Protein AF-A0A7S4HVH9-F1 (afdb_monomer_lite)

Organism: NCBI:txid1487602

Structure (mmCIF, N/CA/C/O backbone):
data_AF-A0A7S4HVH9-F1
#
_entry.id   AF-A0A7S4HVH9-F1
#
loop_
_atom_site.group_PDB
_atom_site.id
_atom_site.type_symbol
_atom_site.label_atom_id
_atom_site.label_alt_id
_atom_site.label_comp_id
_atom_site.label_asym_id
_atom_site.label_entity_id
_atom_site.label_seq_id
_atom_site.pdbx_PDB_ins_code
_atom_site.Cartn_x
_atom_site.Cartn_y
_atom_site.Cartn_z
_atom_site.occupancy
_atom_site.B_iso_or_equiv
_atom_site.auth_seq_id
_atom_site.auth_comp_id
_atom_site.auth_asym_id
_atom_site.auth_atom_id
_atom_site.pdbx_PDB_model_num
ATOM 1 N N . ALA A 1 1 ? 34.585 1.715 -23.037 1.00 40.19 1 ALA A N 1
ATOM 2 C CA . ALA A 1 1 ? 34.244 2.887 -23.870 1.00 40.19 1 ALA A CA 1
ATOM 3 C C . ALA A 1 1 ? 33.356 3.880 -23.112 1.00 40.19 1 ALA A C 1
ATOM 5 O O . ALA A 1 1 ? 33.877 4.908 -22.706 1.00 40.19 1 ALA A O 1
ATOM 6 N N . PHE A 1 2 ? 32.090 3.552 -22.811 1.00 42.00 2 PHE A N 1
ATOM 7 C CA . PHE A 1 2 ? 31.148 4.429 -22.084 1.00 42.00 2 PHE A CA 1
ATOM 8 C C . PHE A 1 2 ? 31.709 5.007 -20.768 1.00 42.00 2 PHE A C 1
ATOM 10 O O . PHE A 1 2 ? 31.803 6.219 -20.614 1.00 42.00 2 PHE A O 1
ATOM 17 N N . MET A 1 3 ? 32.201 4.147 -19.866 1.00 42.28 3 MET A N 1
ATOM 18 C CA . MET A 1 3 ? 32.801 4.570 -18.587 1.00 42.28 3 MET A CA 1
ATOM 19 C C . MET A 1 3 ? 34.047 5.457 -18.751 1.00 42.28 3 MET A C 1
ATOM 21 O O . MET A 1 3 ? 34.266 6.358 -17.951 1.00 42.28 3 MET A O 1
ATOM 25 N N . GLN A 1 4 ? 34.863 5.226 -19.784 1.00 45.62 4 GLN A N 1
ATOM 26 C CA . GLN A 1 4 ? 36.079 6.014 -20.030 1.00 45.62 4 GLN A CA 1
ATOM 27 C C . GLN A 1 4 ? 35.756 7.403 -20.596 1.00 45.62 4 GLN A C 1
ATOM 29 O O . GLN A 1 4 ? 36.409 8.373 -20.226 1.00 45.62 4 GLN A O 1
ATOM 34 N N . ASN A 1 5 ? 34.721 7.510 -21.434 1.00 46.34 5 ASN A N 1
ATOM 35 C CA . ASN A 1 5 ? 34.227 8.787 -21.952 1.00 46.34 5 ASN A CA 1
ATOM 36 C C . ASN A 1 5 ? 33.598 9.635 -20.827 1.00 46.34 5 ASN A C 1
ATOM 38 O O . ASN A 1 5 ? 33.915 10.812 -20.669 1.00 46.34 5 ASN A O 1
ATOM 42 N N . LEU A 1 6 ? 32.809 8.990 -19.960 1.00 47.66 6 LEU A N 1
ATOM 43 C CA . LEU A 1 6 ? 32.225 9.596 -18.762 1.00 47.66 6 LEU A CA 1
ATOM 44 C C . LEU A 1 6 ? 33.306 10.167 -17.823 1.00 47.66 6 LEU A C 1
ATOM 46 O O . LEU A 1 6 ? 33.218 11.318 -17.408 1.00 47.66 6 LEU A O 1
ATOM 50 N N . LEU A 1 7 ? 34.357 9.386 -17.537 1.00 47.28 7 LEU A N 1
ATOM 51 C CA . LEU A 1 7 ? 35.473 9.798 -16.675 1.00 47.28 7 LEU A CA 1
ATOM 52 C C . LEU A 1 7 ? 36.281 10.965 -17.261 1.00 47.28 7 LEU A C 1
ATOM 54 O O . LEU A 1 7 ? 36.686 11.853 -16.515 1.00 47.28 7 LEU A O 1
ATOM 58 N N . SER A 1 8 ? 36.481 10.997 -18.582 1.00 51.84 8 SER A N 1
ATOM 59 C CA . SER A 1 8 ? 37.208 12.082 -19.254 1.00 51.84 8 SER A CA 1
ATOM 60 C C . SER A 1 8 ? 36.475 13.424 -19.164 1.00 51.84 8 SER A C 1
ATOM 62 O O . SER A 1 8 ? 37.115 14.457 -19.009 1.00 51.84 8 SER A O 1
ATOM 64 N N . GLN A 1 9 ? 35.141 13.421 -19.235 1.00 46.31 9 GLN A N 1
ATOM 65 C CA . GLN A 1 9 ? 34.322 14.640 -19.157 1.00 46.31 9 GLN A CA 1
ATOM 66 C C . GLN A 1 9 ? 34.103 15.126 -17.712 1.00 46.31 9 GLN A C 1
ATOM 68 O O . GLN A 1 9 ? 33.768 16.287 -17.483 1.00 46.31 9 GLN A O 1
ATOM 73 N N . MET A 1 10 ? 34.317 14.262 -16.714 1.00 44.53 10 MET A N 1
ATOM 74 C CA . MET A 1 10 ? 34.239 14.628 -15.294 1.00 44.53 10 MET A CA 1
ATOM 75 C C . MET A 1 10 ? 35.424 15.469 -14.805 1.00 44.53 10 MET A C 1
ATOM 77 O O . MET A 1 10 ? 35.278 16.182 -13.815 1.00 44.53 10 MET A O 1
ATOM 81 N N . GLN A 1 11 ? 36.570 15.425 -15.491 1.00 48.59 11 GLN A N 1
ATOM 82 C CA . GLN A 1 11 ? 37.756 16.217 -15.140 1.00 48.59 11 GLN A CA 1
ATOM 83 C C . GLN A 1 11 ? 37.601 17.725 -15.429 1.00 48.59 11 GLN A C 1
ATOM 85 O O . GLN A 1 11 ? 38.424 18.514 -14.976 1.00 48.59 11 GLN A O 1
ATOM 90 N N . GLU A 1 12 ? 36.543 18.148 -16.133 1.00 45.03 12 GLU A N 1
ATOM 91 C CA . GLU A 1 12 ? 36.299 19.554 -16.505 1.00 45.03 12 GLU A CA 1
ATOM 92 C C . GLU A 1 12 ? 35.427 20.346 -15.506 1.00 45.03 12 GLU A C 1
ATOM 94 O O . GLU A 1 12 ? 35.122 21.517 -15.738 1.00 45.03 12 GLU A O 1
ATOM 99 N N . VAL A 1 13 ? 34.984 19.742 -14.399 1.00 46.50 13 VAL A N 1
ATOM 100 C CA . VAL A 1 13 ? 34.058 20.373 -13.436 1.00 46.50 13 VAL A CA 1
ATOM 101 C C . VAL A 1 13 ? 34.766 20.621 -12.104 1.00 46.50 13 VAL A C 1
ATOM 103 O O . VAL A 1 13 ? 35.569 19.808 -11.665 1.00 46.50 13 VAL A O 1
ATOM 106 N N . THR A 1 14 ? 34.474 21.747 -11.445 1.00 46.78 14 THR A N 1
ATOM 107 C CA . THR A 1 14 ? 35.285 22.282 -10.333 1.00 46.78 14 THR A CA 1
ATOM 108 C C . THR A 1 14 ? 34.986 21.724 -8.932 1.00 46.78 14 THR A C 1
ATOM 110 O O . THR A 1 14 ? 35.811 21.915 -8.052 1.00 46.78 14 THR A O 1
ATOM 113 N N . GLU A 1 15 ? 33.881 21.001 -8.697 1.00 55.91 15 GLU A N 1
ATOM 114 C CA . GLU A 1 15 ? 33.677 20.185 -7.468 1.00 55.91 15 GLU A CA 1
ATOM 115 C C . GLU A 1 15 ? 32.808 18.903 -7.680 1.00 55.91 15 GLU A C 1
ATOM 117 O O . GLU A 1 15 ? 31.893 18.613 -6.900 1.00 55.91 15 GLU A O 1
ATOM 122 N N . PRO A 1 16 ? 33.045 18.084 -8.721 1.00 51.06 16 PRO A N 1
ATOM 123 C CA . PRO A 1 16 ? 32.269 16.871 -8.988 1.00 51.06 16 PRO A CA 1
ATOM 124 C C . PRO A 1 16 ? 32.505 15.791 -7.923 1.00 51.06 16 PRO A C 1
ATOM 126 O O . PRO A 1 16 ? 31.599 15.021 -7.612 1.00 51.06 16 PRO A O 1
ATOM 129 N N . GLU A 1 17 ? 33.692 15.754 -7.313 1.00 45.88 17 GLU A N 1
ATOM 130 C CA . GLU A 1 17 ? 34.082 14.721 -6.348 1.00 45.88 17 GLU A CA 1
ATOM 131 C C . GLU A 1 17 ? 33.325 14.829 -5.019 1.00 45.88 17 GLU A C 1
ATOM 133 O O . GLU A 1 17 ? 32.887 13.811 -4.491 1.00 45.88 17 GLU A O 1
ATOM 138 N N . LYS A 1 18 ? 33.081 16.043 -4.499 1.00 45.34 18 LYS A N 1
ATOM 139 C CA . LYS A 1 18 ? 32.289 16.244 -3.268 1.00 45.34 18 LYS A CA 1
ATOM 140 C C . LYS A 1 18 ? 30.816 15.903 -3.463 1.00 45.34 18 LYS A C 1
ATOM 142 O O . LYS A 1 18 ? 30.224 15.260 -2.597 1.00 45.34 18 LYS A O 1
ATOM 147 N N . GLN A 1 19 ? 30.230 16.307 -4.591 1.00 46.44 19 GLN A N 1
ATOM 148 C CA . GLN A 1 19 ? 28.833 16.000 -4.907 1.00 46.44 19 GLN A CA 1
ATOM 149 C C . GLN A 1 19 ? 28.654 14.502 -5.164 1.00 46.44 19 GLN A C 1
ATOM 151 O O . GLN A 1 19 ? 27.766 13.877 -4.584 1.00 46.44 19 GLN A O 1
ATOM 156 N N . MET A 1 20 ? 29.551 13.891 -5.943 1.00 44.69 20 MET A N 1
ATOM 157 C CA . MET A 1 20 ? 29.547 12.449 -6.166 1.00 44.69 20 MET A CA 1
ATOM 158 C C . MET A 1 20 ? 29.777 11.676 -4.858 1.00 44.69 20 MET A C 1
ATOM 160 O O . MET A 1 20 ? 29.045 10.729 -4.589 1.00 44.69 20 MET A O 1
ATOM 164 N N . ALA A 1 21 ? 30.691 12.110 -3.985 1.00 41.50 21 ALA A N 1
ATOM 165 C CA . ALA A 1 21 ? 30.913 11.494 -2.675 1.00 41.50 21 ALA A CA 1
ATOM 166 C C . ALA A 1 21 ? 29.702 11.624 -1.730 1.00 41.50 21 ALA A C 1
ATOM 168 O O . ALA A 1 21 ? 29.365 10.657 -1.048 1.00 41.50 21 ALA A O 1
ATOM 169 N N . GLN A 1 22 ? 28.999 12.764 -1.711 1.00 44.19 22 GLN A N 1
ATOM 170 C CA . GLN A 1 22 ? 27.759 12.930 -0.937 1.00 44.19 22 GLN A CA 1
ATOM 171 C C . GLN A 1 22 ? 26.626 12.025 -1.449 1.00 44.19 22 GLN A C 1
ATOM 173 O O . GLN A 1 22 ? 25.923 11.406 -0.648 1.00 44.19 22 GLN A O 1
ATOM 178 N N . PHE A 1 23 ? 26.476 11.868 -2.768 1.00 46.25 23 PHE A N 1
ATOM 179 C CA . PHE A 1 23 ? 25.463 10.979 -3.352 1.00 46.25 23 PHE A CA 1
ATOM 180 C C . PHE A 1 23 ? 25.815 9.489 -3.218 1.00 46.25 23 PHE A C 1
ATOM 182 O O . PHE A 1 23 ? 24.938 8.662 -2.941 1.00 46.25 23 PHE A O 1
ATOM 189 N N . LEU A 1 24 ? 27.095 9.130 -3.325 1.00 44.41 24 LEU A N 1
ATOM 190 C CA . LEU A 1 24 ? 27.602 7.798 -2.988 1.00 44.41 24 LEU A CA 1
ATOM 191 C C . LEU A 1 24 ? 27.470 7.509 -1.480 1.00 44.41 24 LEU A C 1
ATOM 193 O O . LEU A 1 24 ? 27.260 6.365 -1.087 1.00 44.41 24 LEU A O 1
ATOM 197 N N . ALA A 1 25 ? 27.510 8.521 -0.612 1.00 43.44 25 ALA A N 1
ATOM 198 C CA . ALA A 1 25 ? 27.242 8.347 0.814 1.00 43.44 25 ALA A CA 1
ATOM 199 C C . ALA A 1 25 ? 25.742 8.183 1.132 1.00 43.44 25 ALA A C 1
ATOM 201 O O . ALA A 1 25 ? 25.407 7.435 2.049 1.00 43.44 25 ALA A O 1
ATOM 202 N N . ALA A 1 26 ? 24.846 8.826 0.373 1.00 39.94 26 ALA A N 1
ATOM 203 C CA . ALA A 1 26 ? 23.390 8.733 0.548 1.00 39.94 26 ALA A CA 1
ATOM 204 C C . ALA A 1 26 ? 22.776 7.443 -0.032 1.00 39.94 26 ALA A C 1
ATOM 206 O O . ALA A 1 26 ? 21.770 6.948 0.468 1.00 39.94 26 ALA A O 1
ATOM 207 N N . SER A 1 27 ? 23.392 6.868 -1.067 1.00 45.16 27 SER A N 1
ATOM 208 C CA . SER A 1 27 ? 22.914 5.668 -1.774 1.00 45.16 27 SER A CA 1
ATOM 209 C C . SER A 1 27 ? 23.381 4.343 -1.152 1.00 45.16 27 SER A C 1
ATOM 211 O O . SER A 1 27 ? 23.523 3.367 -1.882 1.00 45.16 27 SER A O 1
ATOM 213 N N . ARG A 1 28 ? 23.673 4.298 0.161 1.00 44.78 28 ARG A N 1
ATOM 214 C CA . ARG A 1 28 ? 24.183 3.118 0.901 1.00 44.78 28 ARG A CA 1
ATOM 215 C C . ARG A 1 28 ? 23.172 1.952 0.948 1.00 44.78 28 ARG A C 1
ATOM 217 O O . ARG A 1 28 ? 22.744 1.532 2.015 1.00 44.78 28 ARG A O 1
ATOM 224 N N . SER A 1 29 ? 22.817 1.403 -0.208 1.00 45.50 29 SER A N 1
ATOM 225 C CA . SER A 1 29 ? 22.338 0.034 -0.336 1.00 45.50 29 SER A CA 1
ATOM 226 C C . SER A 1 29 ? 23.575 -0.868 -0.433 1.00 45.50 29 SER A C 1
ATOM 228 O O . SER A 1 29 ? 24.367 -0.694 -1.368 1.00 45.50 29 SER A O 1
ATOM 230 N N . PRO A 1 30 ? 23.779 -1.812 0.504 1.00 42.47 30 PRO A N 1
ATOM 231 C CA . PRO A 1 30 ? 24.956 -2.686 0.543 1.00 42.47 30 PRO A CA 1
ATOM 232 C C . PRO A 1 30 ? 25.064 -3.657 -0.650 1.00 42.47 30 PRO A C 1
ATOM 234 O O . PRO A 1 30 ? 26.041 -4.393 -0.736 1.00 42.47 30 PRO A O 1
ATOM 237 N N . HIS A 1 31 ? 24.103 -3.641 -1.581 1.00 42.44 31 HIS A N 1
ATOM 238 C CA . HIS A 1 31 ? 24.021 -4.555 -2.726 1.00 42.44 31 HIS A CA 1
ATOM 239 C C . HIS A 1 31 ? 24.210 -3.881 -4.096 1.00 42.44 31 HIS A C 1
ATOM 241 O O . HIS A 1 31 ? 24.038 -4.530 -5.123 1.00 42.44 31 HIS A O 1
ATOM 247 N N . SER A 1 32 ? 24.543 -2.587 -4.141 1.00 47.25 32 SER A N 1
ATOM 248 C CA . SER A 1 32 ? 24.699 -1.853 -5.406 1.00 47.25 32 SER A CA 1
ATOM 249 C C . SER A 1 32 ? 26.164 -1.795 -5.861 1.00 47.25 32 SER A C 1
ATOM 251 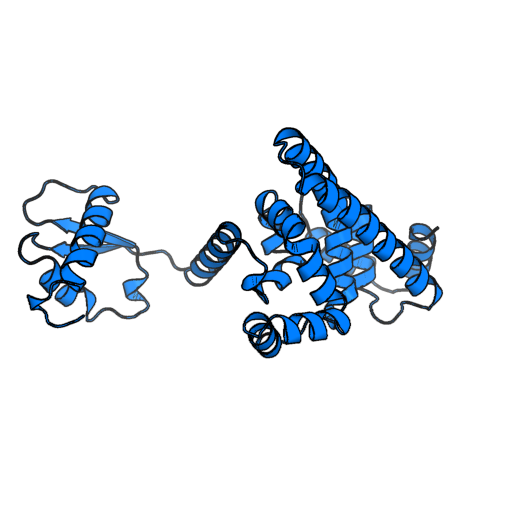O O . SER A 1 32 ? 27.025 -1.290 -5.138 1.00 47.25 32 SER A O 1
ATOM 253 N N . ASP A 1 33 ? 26.437 -2.304 -7.069 1.00 52.38 33 ASP A N 1
ATOM 254 C CA . ASP A 1 33 ? 27.756 -2.253 -7.716 1.00 52.38 33 ASP A CA 1
ATOM 255 C C . ASP A 1 33 ? 28.249 -0.789 -7.813 1.00 52.38 33 ASP A C 1
ATOM 257 O O . ASP A 1 33 ? 27.506 0.076 -8.302 1.00 52.38 33 ASP A O 1
ATOM 261 N N . PRO A 1 34 ? 29.478 -0.474 -7.357 1.00 48.94 34 PRO A N 1
ATOM 262 C CA . PRO A 1 34 ? 30.054 0.868 -7.414 1.00 48.94 34 PRO A CA 1
ATOM 263 C C . PRO A 1 34 ? 29.959 1.536 -8.792 1.00 48.94 34 PRO A C 1
ATOM 265 O O . PRO A 1 34 ? 29.680 2.733 -8.863 1.00 48.94 34 PRO A O 1
ATOM 268 N N . LEU A 1 35 ? 30.127 0.781 -9.883 1.00 49.88 35 LEU A N 1
ATOM 269 C CA . LEU A 1 35 ? 30.072 1.304 -11.252 1.00 49.88 35 LEU A CA 1
ATOM 270 C C . LEU A 1 35 ? 28.667 1.770 -11.629 1.00 49.88 35 LEU A C 1
ATOM 272 O O . LEU A 1 35 ? 28.496 2.821 -12.243 1.00 49.88 35 LEU A O 1
ATOM 276 N N . LEU A 1 36 ? 27.641 1.035 -11.213 1.00 52.09 36 LEU A N 1
ATOM 277 C CA . LEU A 1 36 ? 26.259 1.375 -11.536 1.00 52.09 36 LEU A CA 1
ATOM 278 C C . LEU A 1 36 ? 25.738 2.542 -10.680 1.00 52.09 36 LEU A C 1
ATOM 280 O O . LEU A 1 36 ? 24.929 3.349 -11.143 1.00 52.09 36 LEU A O 1
ATOM 284 N N . ARG A 1 37 ? 26.276 2.710 -9.466 1.00 53.41 37 ARG A N 1
ATOM 285 C CA . ARG A 1 37 ? 26.059 3.913 -8.642 1.00 53.41 37 ARG A CA 1
ATOM 286 C C . ARG A 1 37 ? 26.720 5.142 -9.256 1.00 53.41 37 ARG A C 1
ATOM 288 O O . ARG A 1 37 ? 26.122 6.215 -9.220 1.00 53.41 37 ARG A O 1
ATOM 295 N N . ILE A 1 38 ? 27.910 4.984 -9.841 1.00 52.66 38 ILE A N 1
ATOM 296 C CA . ILE A 1 38 ? 28.594 6.041 -10.597 1.00 52.66 38 ILE A CA 1
ATOM 297 C C . ILE A 1 38 ? 27.739 6.452 -11.799 1.00 52.66 38 ILE A C 1
ATOM 299 O O . ILE A 1 38 ? 27.474 7.637 -11.952 1.00 52.66 38 ILE A O 1
ATOM 303 N N . ILE A 1 39 ? 27.194 5.505 -12.571 1.00 55.44 39 ILE A N 1
ATOM 304 C CA . ILE A 1 39 ? 26.289 5.816 -13.694 1.00 55.44 39 ILE A CA 1
ATOM 305 C C . ILE A 1 39 ? 25.040 6.575 -13.213 1.00 55.44 39 ILE A C 1
ATOM 307 O O . ILE A 1 39 ? 24.705 7.619 -13.771 1.00 55.44 39 ILE A O 1
ATOM 311 N N . SER A 1 40 ? 24.392 6.121 -12.135 1.00 52.69 40 SER A N 1
ATOM 312 C CA . SER A 1 40 ? 23.234 6.812 -11.541 1.00 52.69 40 SER A CA 1
ATOM 313 C C . SER A 1 40 ? 23.579 8.230 -11.045 1.00 52.69 40 SER A C 1
ATOM 315 O O . SER A 1 40 ? 22.791 9.162 -11.219 1.00 52.69 40 SER A O 1
ATOM 317 N N . CYS A 1 41 ? 24.776 8.435 -10.483 1.00 54.44 41 CYS A N 1
ATOM 318 C CA . CYS A 1 41 ? 25.260 9.755 -10.063 1.00 54.44 41 CYS A CA 1
ATOM 319 C C . CYS A 1 41 ? 25.585 10.660 -11.258 1.00 54.44 41 CYS A C 1
ATOM 321 O O . CYS A 1 41 ? 25.180 11.820 -11.268 1.00 54.44 41 CYS A O 1
ATOM 323 N N . CYS A 1 42 ? 26.258 10.145 -12.285 1.00 54.78 42 CYS A N 1
ATOM 324 C CA . CYS A 1 42 ? 26.615 10.910 -13.477 1.00 54.78 42 CYS A CA 1
ATOM 325 C C . CYS A 1 42 ? 25.374 11.386 -14.242 1.00 54.78 42 CYS A C 1
ATOM 327 O O . CYS A 1 42 ? 25.340 12.528 -14.694 1.00 54.78 42 CYS A O 1
ATOM 329 N N . VAL A 1 43 ? 24.321 10.565 -14.300 1.00 55.53 43 VAL A N 1
ATOM 330 C CA . VAL A 1 43 ? 23.025 10.962 -14.870 1.00 55.53 43 VAL A CA 1
ATOM 331 C C . VAL A 1 43 ? 22.333 12.050 -14.029 1.00 55.53 43 VAL A C 1
ATOM 333 O O . VAL A 1 43 ? 21.730 12.958 -14.595 1.00 55.53 43 VAL A O 1
ATOM 336 N N . LYS A 1 44 ? 22.442 12.016 -12.690 1.00 53.50 44 LYS A N 1
ATOM 337 C CA . LYS A 1 44 ? 21.887 13.068 -11.807 1.00 53.50 44 LYS A CA 1
ATOM 338 C C . LYS A 1 44 ? 22.620 14.402 -11.897 1.00 53.50 44 LYS A C 1
ATOM 340 O O . LYS A 1 44 ? 21.979 15.440 -11.773 1.00 53.50 44 LYS A O 1
ATOM 345 N N . ILE A 1 45 ? 23.944 14.375 -12.034 1.00 52.62 45 ILE A N 1
ATOM 346 C CA . ILE A 1 45 ? 24.785 15.581 -11.992 1.00 52.62 45 ILE A CA 1
ATOM 347 C C . ILE A 1 45 ? 24.766 16.310 -13.347 1.00 52.62 45 ILE A C 1
ATOM 349 O O . ILE A 1 45 ? 24.877 17.534 -13.383 1.00 52.62 45 ILE A O 1
ATOM 353 N N . PHE A 1 46 ? 24.556 15.593 -14.457 1.00 55.19 46 PHE A N 1
ATOM 354 C CA . PHE A 1 46 ? 24.632 16.162 -15.808 1.00 55.19 46 PHE A CA 1
ATOM 355 C C . PHE A 1 46 ? 23.390 15.913 -16.687 1.00 55.19 46 PHE A C 1
ATOM 357 O O . PHE A 1 46 ? 23.538 15.450 -17.819 1.00 55.19 46 PHE A O 1
ATOM 364 N N . PRO A 1 47 ? 22.166 16.272 -16.250 1.00 51.81 47 PRO A N 1
ATOM 365 C CA . PRO A 1 47 ? 20.968 16.104 -17.078 1.00 51.81 47 PRO A CA 1
ATOM 366 C C . PRO A 1 47 ? 20.999 16.952 -18.366 1.00 51.81 47 PRO A C 1
ATOM 368 O O . PRO A 1 47 ? 20.376 16.584 -19.355 1.00 51.81 47 PRO A O 1
ATOM 371 N N . SER A 1 48 ? 21.749 18.062 -18.387 1.00 43.81 48 SER A N 1
ATOM 372 C CA . SER A 1 48 ? 21.789 19.038 -19.490 1.00 43.81 48 SER A CA 1
ATOM 373 C C . SER A 1 48 ? 23.025 18.963 -20.404 1.00 43.81 48 SER A C 1
ATOM 375 O O . SER A 1 48 ? 23.105 19.731 -21.359 1.00 43.81 48 SER A O 1
ATOM 377 N N . LYS A 1 49 ? 23.986 18.056 -20.152 1.00 47.69 49 LYS A N 1
ATOM 378 C CA . LYS A 1 49 ? 25.217 17.894 -20.966 1.00 47.69 49 LYS A CA 1
ATOM 379 C C . LYS A 1 49 ? 25.285 16.584 -21.769 1.00 47.69 49 LYS A C 1
ATOM 381 O O . LYS A 1 49 ? 26.309 16.295 -22.383 1.00 47.69 49 LYS A O 1
ATOM 386 N N . LEU A 1 50 ? 24.208 15.799 -21.796 1.00 51.72 50 LEU A N 1
ATOM 387 C CA . LEU A 1 50 ? 24.106 14.578 -22.603 1.00 51.72 50 LEU A CA 1
ATOM 388 C C . LEU A 1 50 ? 24.077 14.925 -24.103 1.00 51.72 50 LEU A C 1
ATOM 390 O O . LEU A 1 50 ? 23.021 15.142 -24.692 1.00 51.72 50 LEU A O 1
ATOM 394 N N . THR A 1 51 ? 25.257 15.004 -24.717 1.00 55.16 51 THR A N 1
ATOM 395 C CA . THR A 1 51 ? 25.443 15.151 -26.168 1.00 55.16 51 THR A CA 1
ATOM 396 C C . THR A 1 51 ? 24.940 13.910 -26.926 1.00 55.16 51 THR A C 1
ATOM 398 O O . THR A 1 51 ? 24.807 12.824 -26.359 1.00 55.16 51 THR A O 1
ATOM 401 N N . GLY A 1 52 ? 24.655 14.053 -28.229 1.00 54.09 52 GLY A N 1
ATOM 402 C CA . GLY A 1 52 ? 23.951 13.040 -29.038 1.00 54.09 52 GLY A CA 1
ATOM 403 C C . GLY A 1 52 ? 24.586 11.639 -29.083 1.00 54.09 52 GLY A C 1
ATOM 404 O O . GLY A 1 52 ? 23.867 10.651 -29.205 1.00 54.09 52 GLY A O 1
ATOM 405 N N . ALA A 1 53 ? 25.906 11.516 -28.911 1.00 50.56 53 ALA A N 1
ATOM 406 C CA . ALA A 1 53 ? 26.570 10.211 -28.825 1.00 50.56 53 ALA A CA 1
ATOM 407 C C . ALA A 1 53 ? 26.199 9.449 -27.536 1.00 50.56 53 ALA A C 1
ATOM 409 O O . ALA A 1 53 ? 25.910 8.257 -27.589 1.00 50.56 53 ALA A O 1
ATOM 410 N N . MET A 1 54 ? 26.105 10.143 -26.393 1.00 54.47 54 MET A N 1
ATOM 411 C CA . MET A 1 54 ? 25.681 9.522 -25.133 1.00 54.47 54 MET A CA 1
ATOM 412 C C . MET A 1 54 ? 24.189 9.177 -25.126 1.00 54.47 54 MET A C 1
ATOM 414 O O . MET A 1 54 ? 23.806 8.191 -24.506 1.00 54.47 54 MET A O 1
ATOM 418 N N . GLN A 1 55 ? 23.341 9.944 -25.822 1.00 59.44 55 GLN A N 1
ATOM 419 C CA . GLN A 1 55 ? 21.923 9.588 -25.975 1.00 59.44 55 GLN A CA 1
ATOM 420 C C . GLN A 1 55 ? 21.753 8.257 -26.720 1.00 59.44 55 GLN A C 1
ATOM 422 O O . GLN A 1 55 ? 20.930 7.436 -26.317 1.00 59.44 55 GLN A O 1
ATOM 427 N N . ASN A 1 56 ? 22.569 8.008 -27.750 1.00 62.81 56 ASN A N 1
ATOM 428 C CA . ASN A 1 56 ? 22.580 6.731 -28.465 1.00 62.81 56 ASN A CA 1
ATOM 429 C C . ASN A 1 56 ? 23.108 5.579 -27.595 1.00 62.81 56 ASN A C 1
ATOM 431 O O . ASN A 1 56 ? 22.492 4.515 -27.568 1.00 62.81 56 ASN A O 1
ATOM 435 N N . ASP A 1 57 ? 24.185 5.794 -26.837 1.00 63.59 57 ASP A N 1
ATOM 436 C CA . ASP A 1 57 ? 24.717 4.778 -25.916 1.00 63.59 57 ASP A CA 1
ATOM 437 C C . ASP A 1 57 ? 23.714 4.437 -24.798 1.00 63.59 57 ASP A C 1
ATOM 439 O O . ASP A 1 57 ? 23.503 3.266 -24.473 1.00 63.59 57 ASP A O 1
ATOM 443 N N . CYS A 1 58 ? 23.031 5.444 -24.241 1.00 70.06 58 CYS A N 1
ATOM 444 C CA . CYS A 1 58 ? 21.951 5.245 -23.275 1.00 70.06 58 CYS A CA 1
ATOM 445 C C . CYS A 1 58 ? 20.763 4.507 -23.899 1.00 70.06 58 CYS A C 1
ATOM 447 O O . CYS A 1 58 ? 20.202 3.625 -23.258 1.00 70.06 58 CYS A O 1
ATOM 449 N N . LYS A 1 59 ? 20.404 4.808 -25.151 1.00 77.06 59 LYS A N 1
ATOM 450 C CA . LYS A 1 59 ? 19.343 4.089 -25.864 1.00 77.06 59 LYS A CA 1
ATOM 451 C C . LYS A 1 59 ? 19.660 2.597 -25.986 1.00 77.06 59 LYS A C 1
ATOM 453 O O . LYS A 1 59 ? 18.819 1.781 -25.630 1.00 77.06 59 LYS A O 1
ATOM 458 N N . ILE A 1 60 ? 20.882 2.242 -26.391 1.00 76.44 60 ILE A N 1
ATOM 459 C CA . ILE A 1 60 ? 21.321 0.838 -26.463 1.00 76.44 60 ILE A CA 1
ATOM 460 C C . ILE A 1 60 ? 21.235 0.174 -25.084 1.00 76.44 60 ILE A C 1
ATOM 462 O O . ILE A 1 60 ? 20.759 -0.956 -24.975 1.00 76.44 60 ILE A O 1
ATOM 466 N N . LEU A 1 61 ? 21.654 0.872 -24.024 1.00 79.19 61 LEU A N 1
ATOM 467 C CA . LEU A 1 61 ? 21.552 0.369 -22.653 1.00 79.19 61 LEU A CA 1
ATOM 468 C C . LEU A 1 61 ? 20.094 0.093 -22.252 1.00 79.19 61 LEU A C 1
ATOM 470 O O . LEU A 1 61 ? 19.804 -0.973 -21.710 1.00 79.19 61 LEU A O 1
ATOM 474 N N . TRP A 1 62 ? 19.175 1.020 -22.532 1.00 86.31 62 TRP A N 1
ATOM 475 C CA . TRP A 1 62 ? 17.754 0.873 -22.206 1.00 86.31 62 TRP A CA 1
ATOM 476 C C . TRP A 1 62 ? 17.078 -0.218 -23.033 1.00 86.31 62 TRP A C 1
ATOM 478 O O . TRP A 1 62 ? 16.311 -1.004 -22.483 1.00 86.31 62 TRP A O 1
ATOM 488 N N . ASP A 1 63 ? 17.403 -0.329 -24.318 1.00 84.94 63 ASP A N 1
ATOM 489 C CA . ASP A 1 63 ? 16.880 -1.384 -25.188 1.00 84.94 63 ASP A CA 1
ATOM 490 C C . ASP A 1 63 ? 17.411 -2.764 -24.772 1.00 84.94 63 ASP A C 1
ATOM 492 O O . ASP A 1 63 ? 16.660 -3.740 -24.744 1.00 84.94 63 ASP A O 1
ATOM 496 N N . THR A 1 64 ? 18.675 -2.844 -24.342 1.00 81.50 64 THR A N 1
ATOM 497 C CA . THR A 1 64 ? 19.255 -4.070 -23.771 1.00 81.50 64 THR A CA 1
ATOM 498 C C . THR A 1 64 ? 18.581 -4.441 -22.449 1.00 81.50 64 THR A C 1
ATOM 500 O O . THR A 1 64 ? 18.244 -5.606 -22.242 1.00 81.50 64 THR A O 1
ATOM 503 N N . LEU A 1 65 ? 18.334 -3.460 -21.571 1.00 85.81 65 LEU A N 1
ATOM 504 C CA . LEU A 1 65 ? 17.593 -3.667 -20.324 1.00 85.81 65 LEU A CA 1
ATOM 505 C C . LEU A 1 65 ? 16.186 -4.203 -20.612 1.00 85.81 65 LEU A C 1
ATOM 507 O O . LEU A 1 65 ? 15.786 -5.192 -20.006 1.00 85.81 65 LEU A O 1
ATOM 511 N N . ARG A 1 66 ? 15.449 -3.583 -21.541 1.00 89.50 66 ARG A N 1
ATOM 512 C CA . ARG A 1 66 ? 14.109 -4.034 -21.948 1.00 89.50 66 ARG A CA 1
ATOM 513 C C . ARG A 1 66 ? 14.138 -5.461 -22.485 1.00 89.50 66 ARG A C 1
ATOM 515 O O . ARG A 1 66 ? 13.371 -6.285 -22.013 1.00 89.50 66 ARG A O 1
ATOM 522 N N . SER A 1 67 ? 15.067 -5.767 -23.391 1.00 86.88 67 SER A N 1
ATOM 523 C CA . SER A 1 67 ? 15.240 -7.116 -23.942 1.00 86.88 67 SER A CA 1
ATOM 524 C C . SER A 1 67 ? 15.488 -8.154 -22.842 1.00 86.88 67 SER A C 1
ATOM 526 O O . SER A 1 67 ? 14.841 -9.199 -22.807 1.00 86.88 67 SER A O 1
ATOM 528 N N . TYR A 1 68 ? 16.357 -7.843 -21.877 1.00 84.69 68 TYR A N 1
ATOM 529 C CA . TYR A 1 68 ? 16.585 -8.722 -20.734 1.00 84.69 68 TYR A CA 1
ATOM 530 C C . TYR A 1 68 ? 15.331 -8.888 -19.865 1.00 84.69 68 TYR A C 1
ATOM 532 O O . TYR A 1 68 ? 14.987 -10.007 -19.490 1.00 84.69 68 TYR A O 1
ATOM 540 N N . LEU A 1 69 ? 14.636 -7.795 -19.541 1.00 86.56 69 LEU A N 1
ATOM 541 C CA . LEU A 1 69 ? 13.420 -7.848 -18.728 1.00 86.56 69 LEU A CA 1
ATOM 542 C C . LEU A 1 69 ? 12.295 -8.615 -19.430 1.00 86.56 69 LEU A C 1
ATOM 544 O O . LEU A 1 69 ? 11.593 -9.367 -18.765 1.00 86.56 69 LEU A O 1
ATOM 548 N N . ASP A 1 70 ? 12.167 -8.497 -20.752 1.00 87.69 70 ASP A N 1
ATOM 549 C CA . ASP A 1 70 ? 11.231 -9.279 -21.564 1.00 87.69 70 ASP A CA 1
ATOM 550 C C . ASP A 1 70 ? 11.550 -10.779 -21.507 1.00 87.69 70 ASP A C 1
ATOM 552 O O . ASP A 1 70 ? 10.654 -11.602 -21.306 1.00 87.69 70 ASP A O 1
ATOM 556 N N . ILE A 1 71 ? 12.834 -11.140 -21.618 1.00 83.06 71 ILE A N 1
ATOM 557 C CA . ILE A 1 71 ? 13.297 -12.523 -21.452 1.00 83.06 71 ILE A CA 1
ATOM 558 C C . ILE A 1 71 ? 12.923 -13.028 -20.056 1.00 83.06 71 ILE A C 1
ATOM 560 O O . ILE A 1 71 ? 12.316 -14.090 -19.929 1.00 83.06 71 ILE A O 1
ATOM 564 N N . VAL A 1 72 ? 13.215 -12.265 -19.002 1.00 80.06 72 VAL A N 1
ATOM 565 C CA . VAL A 1 72 ? 12.872 -12.664 -17.632 1.00 80.06 72 VAL A CA 1
ATOM 566 C C . VAL A 1 72 ? 11.361 -12.783 -17.438 1.00 80.06 72 VAL A C 1
ATOM 568 O O . VAL A 1 72 ? 10.896 -13.764 -16.863 1.00 80.06 72 VAL A O 1
ATOM 571 N N . GLN A 1 73 ? 10.580 -11.842 -17.963 1.00 81.44 73 GLN A N 1
ATOM 572 C CA . GLN A 1 73 ? 9.122 -11.866 -17.893 1.00 81.44 73 GLN A CA 1
ATOM 573 C C . GLN A 1 73 ? 8.535 -13.107 -18.576 1.00 81.44 73 GLN A C 1
ATOM 575 O O . GLN A 1 73 ? 7.572 -13.680 -18.069 1.00 81.44 73 GLN A O 1
ATOM 580 N N . SER A 1 74 ? 9.149 -13.575 -19.669 1.00 80.00 74 SER A N 1
ATOM 581 C CA . SER A 1 74 ? 8.748 -14.820 -20.336 1.00 80.00 74 SER A CA 1
ATOM 582 C C . SER A 1 74 ? 8.915 -16.057 -19.442 1.00 80.00 74 SER A C 1
ATOM 584 O O . SER A 1 74 ? 8.091 -16.968 -19.499 1.00 80.00 74 SER A O 1
ATOM 586 N N . PHE A 1 75 ? 9.912 -16.061 -18.550 1.00 71.94 75 PHE A N 1
ATOM 587 C CA . PHE A 1 75 ? 10.139 -17.154 -17.602 1.00 71.94 75 PHE A CA 1
ATOM 588 C C . PHE A 1 75 ? 9.210 -17.108 -16.383 1.00 71.94 75 PHE A C 1
ATOM 590 O O . PHE A 1 75 ? 8.927 -18.152 -15.804 1.00 71.94 75 PHE A O 1
ATOM 597 N N . TYR A 1 76 ? 8.691 -15.935 -16.006 1.00 65.62 76 TYR A N 1
ATOM 598 C CA . TYR A 1 76 ? 7.743 -15.808 -14.889 1.00 65.62 76 TYR A CA 1
ATOM 599 C C . TYR A 1 76 ? 6.391 -16.476 -15.151 1.00 65.62 76 TYR A C 1
ATOM 601 O O . TYR A 1 76 ? 5.724 -16.878 -14.201 1.00 65.62 76 TYR A O 1
ATOM 609 N N . HIS A 1 77 ? 5.990 -16.604 -16.418 1.00 58.53 77 HIS A N 1
ATOM 610 C CA . HIS A 1 77 ? 4.747 -17.275 -16.808 1.00 58.53 77 HIS A CA 1
ATOM 611 C C . HIS A 1 77 ? 4.818 -18.807 -16.725 1.00 58.53 77 HIS A C 1
ATOM 613 O O . HIS A 1 77 ? 3.802 -19.473 -16.914 1.00 58.53 77 HIS A O 1
ATOM 619 N N . ILE A 1 78 ? 5.995 -19.373 -16.448 1.00 57.47 78 ILE A N 1
ATOM 620 C CA . ILE A 1 78 ? 6.187 -20.808 -16.262 1.00 57.47 78 ILE A CA 1
ATOM 621 C C . ILE A 1 78 ? 6.164 -21.058 -14.747 1.00 57.47 78 ILE A C 1
ATOM 623 O O . ILE A 1 78 ? 7.086 -20.650 -14.043 1.00 57.47 78 ILE A O 1
ATOM 627 N N . ASP A 1 79 ? 5.092 -21.677 -14.242 1.00 51.53 79 ASP A N 1
ATOM 628 C CA . ASP A 1 79 ? 4.842 -21.968 -12.817 1.00 51.53 79 ASP A CA 1
ATOM 629 C C . ASP A 1 79 ? 5.868 -22.956 -12.225 1.00 51.53 79 ASP A C 1
ATOM 631 O O . ASP A 1 79 ? 5.567 -24.110 -11.924 1.00 51.53 79 ASP A O 1
ATOM 635 N N . ASN A 1 80 ? 7.114 -22.516 -12.054 1.00 59.09 80 ASN A N 1
ATOM 636 C CA . ASN A 1 80 ? 8.142 -23.262 -11.345 1.00 59.09 80 ASN A CA 1
ATOM 637 C C . ASN A 1 80 ? 8.839 -22.352 -10.324 1.00 59.09 80 ASN A C 1
ATOM 639 O O . ASN A 1 80 ? 9.546 -21.406 -10.683 1.00 59.09 80 ASN A O 1
ATOM 643 N N . GLN A 1 81 ? 8.613 -22.628 -9.035 1.00 58.75 81 GLN A N 1
ATOM 644 C CA . GLN A 1 81 ? 9.040 -21.775 -7.917 1.00 58.75 81 GLN A CA 1
ATOM 645 C C . GLN A 1 81 ? 10.567 -21.589 -7.856 1.00 58.75 81 GLN A C 1
ATOM 647 O O . GLN A 1 81 ? 11.037 -20.491 -7.547 1.00 58.75 81 GLN A O 1
ATOM 652 N N . ASP A 1 82 ? 11.343 -22.605 -8.245 1.00 52.97 82 ASP A N 1
ATOM 653 C CA . ASP A 1 82 ? 12.812 -22.535 -8.270 1.00 52.97 82 ASP A CA 1
ATOM 654 C C . ASP A 1 82 ? 13.327 -21.622 -9.397 1.00 52.97 82 ASP A C 1
ATOM 656 O O . ASP A 1 82 ? 14.278 -20.856 -9.222 1.00 52.97 82 ASP A O 1
ATOM 660 N N . THR A 1 83 ? 12.662 -21.640 -10.558 1.00 57.34 83 THR A N 1
ATOM 661 C CA . THR A 1 83 ? 12.988 -20.765 -11.699 1.00 57.34 83 THR A CA 1
ATOM 662 C C . THR A 1 83 ? 12.655 -19.304 -11.385 1.00 57.34 83 THR A C 1
ATOM 664 O O . THR A 1 83 ? 13.414 -18.402 -11.746 1.00 57.34 83 THR A O 1
ATOM 667 N N . GLN A 1 84 ? 11.575 -19.065 -10.634 1.00 60.31 84 GLN A N 1
ATOM 668 C CA . GLN A 1 84 ? 11.209 -17.730 -10.166 1.00 60.31 84 GLN A CA 1
ATOM 669 C C . GLN A 1 84 ? 12.255 -17.170 -9.187 1.00 60.31 84 GLN A C 1
ATOM 671 O O . GLN A 1 84 ? 12.714 -16.049 -9.394 1.00 60.31 84 GLN A O 1
ATOM 676 N N . GLN A 1 85 ? 12.738 -17.935 -8.201 1.00 59.34 85 GLN A N 1
ATOM 677 C CA . GLN A 1 85 ? 13.783 -17.458 -7.274 1.00 59.34 85 GLN A CA 1
ATOM 678 C C . GLN A 1 85 ? 15.122 -17.129 -7.958 1.00 59.34 85 GLN A C 1
ATOM 680 O O . GLN A 1 85 ? 15.706 -16.074 -7.692 1.00 59.34 85 GLN A O 1
ATOM 685 N N . LEU A 1 86 ? 15.592 -17.981 -8.874 1.00 54.28 86 LEU A N 1
ATOM 686 C CA . LEU A 1 86 ? 16.809 -17.728 -9.661 1.00 54.28 86 LEU A CA 1
ATOM 687 C C . LEU A 1 86 ? 16.676 -16.470 -10.531 1.00 54.28 86 LEU A C 1
ATOM 689 O O . LEU A 1 86 ? 17.603 -15.660 -10.599 1.00 54.28 86 LEU A O 1
ATOM 693 N N . SER A 1 87 ? 15.503 -16.260 -11.137 1.00 64.75 87 SER A N 1
ATOM 694 C CA . SER A 1 87 ? 15.225 -15.054 -11.921 1.00 64.75 87 SER A CA 1
ATOM 695 C C . SER A 1 87 ? 15.230 -13.788 -11.060 1.00 64.75 87 SER A C 1
ATOM 697 O O . SER A 1 87 ? 15.754 -12.762 -11.484 1.00 64.75 87 SER A O 1
ATOM 699 N N . ILE A 1 88 ? 14.728 -13.855 -9.823 1.00 66.25 88 ILE A N 1
ATOM 700 C CA . ILE A 1 88 ? 14.665 -12.709 -8.910 1.00 66.25 88 ILE A CA 1
ATOM 701 C C . ILE A 1 88 ? 16.061 -12.269 -8.463 1.00 66.25 88 ILE A C 1
ATOM 703 O O . ILE A 1 88 ? 16.351 -11.073 -8.462 1.00 66.25 88 ILE A O 1
ATOM 707 N N . SER A 1 89 ? 16.947 -13.212 -8.128 1.00 67.19 89 SER A N 1
ATOM 708 C CA . SER A 1 89 ? 18.342 -12.895 -7.788 1.00 67.19 89 SER A CA 1
ATOM 709 C C . SER A 1 89 ? 19.080 -12.260 -8.975 1.00 67.19 89 SER A C 1
ATOM 711 O O . SER A 1 89 ? 19.796 -11.268 -8.814 1.00 67.19 89 SER A O 1
ATOM 713 N N . ALA A 1 90 ? 18.834 -12.763 -10.187 1.00 67.94 90 ALA A N 1
ATOM 714 C CA . ALA A 1 90 ? 19.389 -12.187 -11.405 1.00 67.94 90 ALA A CA 1
ATOM 715 C C . ALA A 1 90 ? 18.835 -10.772 -11.682 1.00 67.94 90 ALA A C 1
ATOM 717 O O . ALA A 1 90 ? 19.609 -9.859 -11.959 1.00 67.94 90 ALA A O 1
ATOM 718 N N . ILE A 1 91 ? 17.531 -10.534 -11.503 1.00 69.81 91 ILE A N 1
ATOM 719 C CA . ILE A 1 91 ? 16.924 -9.192 -11.596 1.00 69.81 91 ILE A CA 1
ATOM 720 C C . ILE A 1 91 ? 17.500 -8.245 -10.537 1.00 69.81 91 ILE A C 1
ATOM 722 O O . ILE A 1 91 ? 17.770 -7.082 -10.834 1.00 69.81 91 ILE A O 1
ATOM 726 N N . ALA A 1 92 ? 17.711 -8.721 -9.308 1.00 71.38 92 ALA A N 1
ATOM 727 C CA . ALA A 1 92 ? 18.283 -7.923 -8.229 1.00 71.38 92 ALA A CA 1
ATOM 728 C C . ALA A 1 92 ? 19.673 -7.379 -8.596 1.00 71.38 92 ALA A C 1
ATOM 730 O O . ALA A 1 92 ? 19.989 -6.241 -8.243 1.00 71.38 92 ALA A O 1
ATOM 731 N N . SER A 1 93 ? 20.461 -8.131 -9.373 1.00 71.56 93 SER A N 1
ATOM 732 C CA . SER A 1 93 ? 21.748 -7.658 -9.902 1.00 71.56 93 SER A CA 1
ATOM 733 C C . SER A 1 93 ? 21.613 -6.475 -10.877 1.00 71.56 93 SER A C 1
ATOM 735 O O . SER A 1 93 ? 22.517 -5.648 -10.977 1.00 71.56 93 SER A O 1
ATOM 737 N N . LEU A 1 94 ? 20.458 -6.335 -11.540 1.00 73.75 94 LEU A N 1
ATOM 738 C CA . LEU A 1 94 ? 20.152 -5.240 -12.467 1.00 73.75 94 LEU A CA 1
ATOM 739 C C . LEU A 1 94 ? 19.427 -4.064 -11.813 1.00 73.75 94 LEU A C 1
ATOM 741 O O . LEU A 1 94 ? 19.204 -3.045 -12.471 1.00 73.75 94 LEU A O 1
ATOM 745 N N . CYS A 1 95 ? 19.091 -4.159 -10.524 1.00 77.81 95 CYS A N 1
ATOM 746 C CA . CYS A 1 95 ? 18.440 -3.081 -9.786 1.00 77.81 95 CYS A CA 1
ATOM 747 C C . CYS A 1 95 ? 19.133 -1.716 -9.965 1.00 77.81 95 CYS A C 1
ATOM 749 O O . CYS A 1 95 ? 18.432 -0.733 -10.202 1.00 77.81 95 CYS A O 1
ATOM 751 N N . PRO A 1 96 ? 20.475 -1.608 -9.955 1.00 75.25 96 PRO A N 1
ATOM 752 C CA . PRO A 1 96 ? 21.127 -0.319 -10.171 1.00 75.25 96 PRO A CA 1
ATOM 753 C C . PRO A 1 96 ? 20.909 0.268 -11.580 1.00 75.25 96 PRO A C 1
ATOM 755 O O . PRO A 1 96 ? 20.850 1.488 -11.734 1.00 75.25 96 PRO A O 1
ATOM 758 N N . ILE A 1 97 ? 20.758 -0.574 -12.612 1.00 76.38 97 ILE A N 1
ATOM 759 C CA . ILE A 1 97 ? 20.440 -0.128 -13.982 1.00 76.38 97 ILE A CA 1
ATOM 760 C C . ILE A 1 97 ? 18.985 0.339 -14.049 1.00 76.38 97 ILE A C 1
ATOM 762 O O . ILE A 1 97 ? 18.703 1.381 -14.637 1.00 76.38 97 ILE A O 1
ATOM 766 N N . ILE A 1 98 ? 18.073 -0.386 -13.396 1.00 84.31 98 ILE A N 1
ATOM 767 C CA . ILE A 1 98 ? 16.666 0.018 -13.264 1.00 84.31 98 ILE A CA 1
ATOM 768 C C . ILE A 1 98 ? 16.581 1.368 -12.534 1.00 84.31 98 ILE A C 1
ATOM 770 O O . ILE A 1 98 ? 15.908 2.286 -12.992 1.00 84.31 98 ILE A O 1
ATOM 774 N N . GLU A 1 99 ? 17.322 1.550 -11.443 1.00 82.12 99 GLU A N 1
ATOM 775 C CA . GLU A 1 99 ? 17.414 2.832 -10.741 1.00 82.12 99 GLU A CA 1
ATOM 776 C C . GLU A 1 99 ? 17.967 3.949 -11.629 1.00 82.12 99 GLU A C 1
ATOM 778 O O . GLU A 1 99 ? 17.427 5.057 -11.622 1.00 82.12 99 GLU A O 1
ATOM 783 N N . ALA A 1 100 ? 19.012 3.673 -12.415 1.00 77.69 100 ALA A N 1
ATOM 784 C CA . ALA A 1 100 ? 19.562 4.633 -13.366 1.00 77.69 100 ALA A CA 1
ATOM 785 C C . ALA A 1 100 ? 18.534 5.027 -14.439 1.00 77.69 100 ALA A C 1
ATOM 787 O O . ALA A 1 100 ? 18.409 6.212 -14.741 1.00 77.69 100 ALA A O 1
ATOM 788 N N . PHE A 1 101 ? 17.743 4.075 -14.945 1.00 84.81 101 PHE A N 1
ATOM 789 C CA . PHE A 1 101 ? 16.647 4.338 -15.881 1.00 84.81 101 PHE A CA 1
ATOM 790 C C . PHE A 1 101 ? 15.596 5.281 -15.272 1.00 84.81 101 PHE A C 1
ATOM 792 O O . PHE A 1 101 ? 15.227 6.281 -15.893 1.00 84.81 101 PHE A O 1
ATOM 799 N N . PHE A 1 102 ? 15.175 5.028 -14.027 1.00 85.50 102 PHE A N 1
ATOM 800 C CA . PHE A 1 102 ? 14.213 5.867 -13.295 1.00 85.50 102 PHE A CA 1
ATOM 801 C C . PHE A 1 102 ? 14.714 7.291 -13.053 1.00 85.50 102 PHE A C 1
ATOM 803 O O . PHE A 1 102 ? 13.938 8.250 -13.050 1.00 85.50 102 PHE A O 1
ATOM 810 N N . VAL A 1 103 ? 16.014 7.426 -12.811 1.00 80.75 103 VAL A N 1
ATOM 811 C CA . VAL A 1 103 ? 16.682 8.708 -12.602 1.00 80.75 103 VAL A CA 1
ATOM 812 C C . VAL A 1 103 ? 16.823 9.472 -13.915 1.00 80.75 103 VAL A C 1
ATOM 814 O O . VAL A 1 103 ? 16.502 10.661 -13.955 1.00 80.75 103 VAL A O 1
ATOM 817 N N . PHE A 1 104 ? 17.261 8.803 -14.983 1.00 80.31 104 PHE A N 1
ATOM 818 C CA . PHE A 1 104 ? 17.442 9.398 -16.308 1.00 80.31 104 PHE A CA 1
ATOM 819 C C . PHE A 1 104 ? 16.137 10.006 -16.816 1.00 80.31 104 PHE A C 1
ATOM 821 O O . PHE A 1 104 ? 16.063 11.179 -17.183 1.00 80.31 104 PHE A O 1
ATOM 828 N N . HIS A 1 105 ? 15.064 9.238 -16.712 1.00 83.19 105 HIS A N 1
ATOM 829 C CA . HIS A 1 105 ? 13.743 9.670 -17.126 1.00 83.19 105 HIS A CA 1
ATOM 830 C C . HIS A 1 105 ? 12.941 10.304 -15.978 1.00 83.19 105 HIS A C 1
ATOM 832 O O . HIS A 1 105 ? 11.710 10.327 -15.992 1.00 83.19 105 HIS A O 1
ATOM 838 N N . SER A 1 106 ? 13.618 10.851 -14.963 1.00 82.56 106 SER A N 1
ATOM 839 C CA . SER A 1 106 ? 12.957 11.497 -13.822 1.00 82.56 106 SER A CA 1
ATOM 840 C C . SER A 1 106 ? 12.033 12.655 -14.229 1.00 82.56 106 SER A C 1
ATOM 842 O O . SER A 1 106 ? 11.067 12.919 -13.509 1.00 82.56 106 SER A O 1
ATOM 844 N N . HIS A 1 107 ? 12.316 13.289 -15.373 1.00 81.69 107 HIS A N 1
ATOM 845 C CA . HIS A 1 107 ? 11.551 14.369 -16.003 1.00 81.69 107 HIS A CA 1
ATOM 846 C C . HIS A 1 107 ? 10.258 13.901 -16.691 1.00 81.69 107 HIS A C 1
ATOM 848 O O . HIS A 1 107 ? 9.364 14.712 -16.899 1.00 81.69 107 HIS A O 1
ATOM 854 N N . LEU A 1 108 ? 10.141 12.609 -17.024 1.00 87.19 108 LEU A N 1
ATOM 855 C CA . LEU A 1 108 ? 8.936 12.037 -17.633 1.00 87.19 108 LEU A CA 1
ATOM 856 C C . LEU A 1 108 ? 7.861 11.691 -16.595 1.00 87.19 108 LEU A C 1
ATOM 858 O O . LEU A 1 108 ? 6.736 11.365 -16.962 1.00 87.19 108 LEU A O 1
ATOM 862 N N . TRP A 1 109 ? 8.171 11.752 -15.297 1.00 87.62 109 TRP A N 1
ATOM 863 C CA . TRP A 1 109 ? 7.170 11.486 -14.266 1.00 87.62 109 TRP A CA 1
ATOM 864 C C . TRP A 1 109 ? 6.108 12.591 -14.238 1.00 87.62 109 TRP A C 1
ATOM 866 O O . TRP A 1 109 ? 6.470 13.765 -14.126 1.00 87.62 109 TRP A O 1
ATOM 876 N N . PRO A 1 110 ? 4.811 12.243 -14.288 1.00 90.12 110 PRO A N 1
ATOM 877 C CA . PRO A 1 110 ? 3.749 13.231 -14.157 1.00 90.12 110 PRO A CA 1
ATOM 878 C C . PRO A 1 110 ? 3.700 13.830 -12.744 1.00 90.12 110 PRO A C 1
ATOM 880 O O . PRO A 1 110 ? 4.291 13.303 -11.794 1.00 90.12 110 PRO A O 1
ATOM 883 N N . SER A 1 111 ? 2.952 14.929 -12.599 1.00 90.69 111 SER A N 1
ATOM 884 C CA . SER A 1 111 ? 2.570 15.437 -11.279 1.00 90.69 111 SER A CA 1
ATOM 885 C C . SER A 1 111 ? 1.710 14.413 -10.533 1.00 90.69 111 SER A C 1
ATOM 887 O O . SER A 1 111 ? 1.147 13.493 -11.131 1.00 90.69 111 SER A O 1
ATOM 889 N N . LYS A 1 112 ? 1.592 14.570 -9.212 1.00 89.38 112 LYS A N 1
ATOM 890 C CA . LYS A 1 112 ? 0.831 13.641 -8.369 1.00 89.38 112 LYS A CA 1
ATOM 891 C C . LYS A 1 112 ? -0.653 13.608 -8.750 1.00 89.38 112 LYS A C 1
ATOM 893 O O . LYS A 1 112 ? -1.258 12.542 -8.737 1.00 89.38 112 LYS A O 1
ATOM 898 N N . GLU A 1 113 ? -1.211 14.758 -9.111 1.00 91.31 113 GLU A N 1
ATOM 899 C CA . GLU A 1 113 ? -2.606 14.920 -9.525 1.00 91.31 113 GLU A CA 1
ATOM 900 C C . GLU A 1 113 ? -2.856 14.171 -10.838 1.00 91.31 113 GLU A C 1
ATOM 902 O O . GLU A 1 113 ? -3.696 13.275 -10.885 1.00 91.31 113 GLU A O 1
ATOM 907 N N . LYS A 1 114 ? -2.028 14.436 -11.861 1.00 91.19 114 LYS A N 1
ATOM 908 C CA . LYS A 1 114 ? -2.120 13.765 -13.163 1.00 91.19 114 LYS A CA 1
ATOM 909 C C . LYS A 1 114 ? -1.877 12.256 -13.047 1.00 91.19 114 LYS A C 1
ATOM 911 O O . LYS A 1 114 ? -2.541 11.474 -13.716 1.00 91.19 114 LYS A O 1
ATOM 916 N N . ALA A 1 115 ? -0.954 11.825 -12.185 1.00 91.25 115 ALA A N 1
ATOM 917 C CA . ALA A 1 115 ? -0.720 10.403 -11.932 1.00 91.25 115 ALA A CA 1
ATOM 918 C C . ALA A 1 115 ? -1.972 9.703 -11.383 1.00 91.25 115 ALA A C 1
ATOM 920 O O . ALA A 1 115 ? -2.310 8.619 -11.847 1.00 91.25 115 ALA A O 1
ATOM 921 N N . HIS A 1 116 ? -2.677 10.331 -10.438 1.00 91.31 116 HIS A N 1
ATOM 922 C CA . HIS A 1 116 ? -3.889 9.765 -9.850 1.00 91.31 116 HIS A CA 1
ATOM 923 C C . HIS A 1 116 ? -5.060 9.717 -10.840 1.00 91.31 116 HIS A C 1
ATOM 925 O O . HIS A 1 116 ? -5.798 8.731 -10.869 1.00 91.31 116 HIS A O 1
ATOM 931 N N . GLU A 1 117 ? -5.201 10.740 -11.686 1.00 93.00 117 GLU A N 1
ATOM 932 C CA . GLU A 1 117 ? -6.164 10.740 -12.794 1.00 93.00 117 GLU A CA 1
ATOM 933 C C . GLU A 1 117 ? -5.913 9.562 -13.743 1.00 93.00 117 GLU A C 1
ATOM 935 O O . GLU A 1 117 ? -6.840 8.839 -14.092 1.00 93.00 117 GLU A O 1
ATOM 940 N N . ILE A 1 118 ? -4.652 9.308 -14.102 1.00 93.19 118 ILE A N 1
ATOM 941 C CA . ILE A 1 118 ? -4.282 8.201 -14.994 1.00 93.19 118 ILE A CA 1
ATOM 942 C C . ILE A 1 118 ? -4.479 6.841 -14.308 1.00 93.19 118 ILE A C 1
ATOM 944 O O . ILE A 1 118 ? -5.055 5.934 -14.909 1.00 93.19 118 ILE A O 1
ATOM 948 N N . ASP A 1 119 ? -4.060 6.693 -13.048 1.00 91.62 119 ASP A N 1
ATOM 949 C CA . ASP A 1 119 ? -4.190 5.444 -12.277 1.00 91.62 119 ASP A CA 1
ATOM 950 C C . ASP A 1 119 ? -5.656 5.019 -12.102 1.00 91.62 119 ASP A C 1
ATOM 952 O O . ASP A 1 119 ? -5.966 3.831 -12.111 1.00 91.62 119 ASP A O 1
ATOM 956 N N . SER A 1 120 ? -6.559 5.998 -11.976 1.00 91.69 120 SER A N 1
ATOM 957 C CA . SER A 1 120 ? -8.007 5.781 -11.852 1.00 91.69 120 SER A CA 1
ATOM 958 C C . SER A 1 120 ? -8.756 5.747 -13.192 1.00 91.69 120 SER A C 1
ATOM 960 O O . SER A 1 120 ? -9.943 5.414 -13.218 1.00 91.69 120 SER A O 1
ATOM 962 N N . SER A 1 121 ? -8.086 6.072 -14.302 1.00 92.81 121 SER A N 1
ATOM 963 C CA . SER A 1 121 ? -8.673 6.056 -15.646 1.00 92.81 121 SER A CA 1
ATOM 964 C C . SER A 1 121 ? -8.853 4.638 -16.203 1.00 92.81 121 SER A C 1
ATOM 966 O O . SER A 1 121 ? -8.372 3.652 -15.645 1.00 92.81 121 SER A O 1
ATOM 968 N N . ASN A 1 122 ? -9.571 4.525 -17.323 1.00 92.81 122 ASN A N 1
ATOM 969 C CA . ASN A 1 122 ? -9.779 3.247 -18.001 1.00 92.81 122 ASN A CA 1
ATOM 970 C C . ASN A 1 122 ? -8.514 2.756 -18.738 1.00 92.81 122 ASN A C 1
ATOM 972 O O . ASN A 1 122 ? -7.581 3.515 -19.004 1.00 92.81 122 ASN A O 1
ATOM 976 N N . GLU A 1 123 ? -8.508 1.481 -19.140 1.00 89.75 123 GLU A N 1
ATOM 977 C CA . GLU A 1 123 ? -7.358 0.873 -19.825 1.00 89.75 123 GLU A CA 1
ATOM 978 C C . GLU A 1 123 ? -6.968 1.566 -21.140 1.00 89.75 123 GLU A C 1
ATOM 980 O O . GLU A 1 123 ? -5.800 1.527 -21.523 1.00 89.75 123 GLU A O 1
ATOM 985 N N . ALA A 1 124 ? -7.919 2.171 -21.861 1.00 92.44 124 ALA A N 1
ATOM 986 C CA . ALA A 1 124 ? -7.633 2.836 -23.132 1.00 92.44 124 ALA A CA 1
ATOM 987 C C . ALA A 1 124 ? -6.782 4.095 -22.914 1.00 92.44 124 ALA A C 1
ATOM 989 O O . ALA A 1 124 ? -5.757 4.258 -23.573 1.00 92.44 124 ALA A O 1
ATOM 990 N N . VAL A 1 125 ? -7.154 4.917 -21.929 1.00 91.69 125 VAL A N 1
ATOM 991 C CA . VAL A 1 125 ? -6.409 6.121 -21.533 1.00 91.69 125 VAL A CA 1
ATOM 992 C C . VAL A 1 125 ? -5.033 5.753 -20.981 1.00 91.69 125 VAL A C 1
ATOM 994 O O . VAL A 1 125 ? -4.035 6.385 -21.324 1.00 91.69 125 VAL A O 1
ATOM 997 N N . GLN A 1 126 ? -4.940 4.688 -20.180 1.00 90.62 126 GLN A N 1
ATOM 998 C CA . GLN A 1 126 ? -3.646 4.206 -19.690 1.00 90.62 126 GLN A CA 1
ATOM 999 C C . GLN A 1 126 ? -2.735 3.735 -20.833 1.00 90.62 126 GLN A C 1
ATOM 1001 O O . GLN A 1 126 ? -1.540 4.019 -20.811 1.00 90.62 126 GLN A O 1
ATOM 1006 N N . LYS A 1 127 ? -3.275 3.052 -21.853 1.00 90.94 127 LYS A N 1
ATOM 1007 C CA . LYS A 1 127 ? -2.505 2.622 -23.036 1.00 90.94 127 LYS A CA 1
ATOM 1008 C C . LYS A 1 127 ? -2.037 3.802 -23.884 1.00 90.94 127 LYS A C 1
ATOM 1010 O O . LYS A 1 127 ? -0.890 3.798 -24.326 1.00 90.94 127 LYS A O 1
ATOM 1015 N N . GLU A 1 128 ? -2.889 4.803 -24.081 1.00 92.31 128 GLU A N 1
ATOM 1016 C CA . GLU A 1 128 ? -2.527 6.044 -24.772 1.00 92.31 128 GLU A CA 1
ATOM 1017 C C . GLU A 1 128 ? -1.390 6.755 -24.028 1.00 92.31 128 GLU A C 1
ATOM 1019 O O . GLU A 1 128 ? -0.322 6.982 -24.598 1.00 92.31 128 GLU A O 1
ATOM 1024 N N . PHE A 1 129 ? -1.536 6.960 -22.716 1.00 91.25 129 PHE A N 1
ATOM 1025 C CA . PHE A 1 129 ? -0.490 7.574 -21.903 1.00 91.25 129 PHE A CA 1
ATOM 1026 C C . PHE A 1 129 ? 0.804 6.746 -21.867 1.00 91.25 129 PHE A C 1
ATOM 1028 O O . PHE A 1 129 ? 1.892 7.312 -21.905 1.00 91.25 129 PHE A O 1
ATOM 1035 N N . ALA A 1 130 ? 0.721 5.413 -21.849 1.00 91.69 130 ALA A N 1
ATOM 1036 C CA . ALA A 1 130 ? 1.888 4.531 -21.934 1.00 91.69 130 ALA A CA 1
ATOM 1037 C C . ALA A 1 130 ? 2.628 4.631 -23.272 1.00 91.69 130 ALA A C 1
ATOM 1039 O O . ALA A 1 130 ? 3.839 4.420 -23.306 1.00 91.69 130 ALA A O 1
ATOM 1040 N N . SER A 1 131 ? 1.921 4.951 -24.359 1.00 90.12 131 SER A N 1
ATOM 1041 C CA . SER A 1 131 ? 2.534 5.156 -25.674 1.00 90.12 131 SER A CA 1
ATOM 1042 C C . SER A 1 131 ? 3.275 6.493 -25.775 1.00 90.12 131 SER A C 1
ATOM 1044 O O . SER A 1 131 ? 4.316 6.570 -26.422 1.00 90.12 131 SER A O 1
ATOM 1046 N N . GLU A 1 132 ? 2.780 7.526 -25.089 1.00 89.56 132 GLU A N 1
ATOM 1047 C CA . GLU A 1 132 ? 3.401 8.855 -25.052 1.00 89.56 132 GLU A CA 1
ATOM 1048 C C . GLU A 1 132 ? 4.504 8.967 -23.991 1.00 89.56 132 GLU A C 1
ATOM 1050 O O . GLU A 1 132 ? 5.456 9.735 -24.140 1.00 89.56 132 GLU A O 1
ATOM 1055 N N . ASN A 1 133 ? 4.378 8.212 -22.900 1.00 90.31 133 ASN A N 1
ATOM 1056 C CA . ASN A 1 133 ? 5.250 8.284 -21.740 1.00 90.31 133 ASN A CA 1
ATOM 1057 C C . ASN A 1 133 ? 6.017 6.974 -21.552 1.00 90.31 133 ASN A C 1
ATOM 1059 O O . ASN A 1 133 ? 5.544 6.039 -20.906 1.00 90.31 133 ASN A O 1
ATOM 1063 N N . ASP A 1 134 ? 7.248 6.951 -22.061 1.00 87.56 134 ASP A N 1
ATOM 1064 C CA . ASP A 1 134 ? 8.133 5.783 -22.003 1.00 87.56 134 ASP A CA 1
ATOM 1065 C C . ASP A 1 134 ? 8.377 5.283 -20.565 1.00 87.56 134 ASP A C 1
ATOM 1067 O O . ASP A 1 134 ? 8.469 4.079 -20.327 1.00 87.56 134 ASP A O 1
ATOM 1071 N N . MET A 1 135 ? 8.395 6.181 -19.569 1.00 89.81 135 MET A N 1
ATOM 1072 C CA . MET A 1 135 ? 8.496 5.768 -18.165 1.00 89.81 135 MET A CA 1
ATOM 1073 C C . MET A 1 135 ? 7.266 5.034 -17.679 1.00 89.81 135 MET A C 1
ATOM 1075 O O . MET A 1 135 ? 7.389 3.982 -17.056 1.00 89.81 135 MET A O 1
ATOM 1079 N N . PHE A 1 136 ? 6.084 5.585 -17.933 1.00 92.06 136 PHE A N 1
ATOM 1080 C CA . PHE A 1 136 ? 4.850 4.927 -17.536 1.00 92.06 136 PHE A CA 1
ATOM 1081 C C . PHE A 1 136 ? 4.688 3.596 -18.272 1.00 92.06 136 PHE A C 1
ATOM 1083 O O . PHE A 1 136 ? 4.440 2.578 -17.629 1.00 92.06 136 PHE A O 1
ATOM 1090 N N . GLY A 1 137 ? 4.951 3.569 -19.582 1.00 92.88 137 GLY A N 1
ATOM 1091 C CA . GLY A 1 137 ? 4.946 2.344 -20.380 1.00 92.88 137 GLY A CA 1
ATOM 1092 C C . GLY A 1 137 ? 5.909 1.282 -19.843 1.00 92.88 137 GLY A C 1
ATOM 1093 O O . GLY A 1 137 ? 5.528 0.116 -19.721 1.00 92.88 137 GLY A O 1
ATOM 1094 N N . PHE A 1 138 ? 7.117 1.679 -19.433 1.00 92.75 138 PHE A N 1
ATOM 1095 C CA . PHE A 1 138 ? 8.074 0.786 -18.778 1.00 92.75 138 PHE A CA 1
ATOM 1096 C C . PHE A 1 138 ? 7.523 0.212 -17.464 1.00 92.75 138 PHE A C 1
ATOM 1098 O O . PHE A 1 138 ? 7.567 -1.001 -17.257 1.00 92.75 138 PHE A O 1
ATOM 1105 N N . VAL A 1 139 ? 6.985 1.057 -16.577 1.00 93.19 139 VAL A N 1
ATOM 1106 C CA . VAL A 1 139 ? 6.464 0.609 -15.272 1.00 93.19 139 VAL A CA 1
ATOM 1107 C C . VAL A 1 139 ? 5.249 -0.301 -15.439 1.00 93.19 139 VAL A C 1
ATOM 1109 O O . VAL A 1 139 ? 5.165 -1.317 -14.752 1.00 93.19 139 VAL A O 1
ATOM 1112 N N . CYS A 1 140 ? 4.341 0.009 -16.366 1.00 91.88 140 CYS A N 1
ATOM 1113 C CA . CYS A 1 140 ? 3.197 -0.844 -16.679 1.00 91.88 140 CYS A CA 1
ATOM 1114 C C . CYS A 1 140 ? 3.644 -2.218 -17.185 1.00 91.88 140 CYS A C 1
ATOM 1116 O O . CYS A 1 140 ? 3.205 -3.240 -16.650 1.00 91.88 140 CYS A O 1
ATOM 1118 N N . ARG A 1 141 ? 4.549 -2.246 -18.174 1.00 91.94 141 ARG A N 1
ATOM 1119 C CA . ARG A 1 141 ? 5.023 -3.482 -18.815 1.00 91.94 141 ARG A CA 1
ATOM 1120 C C . ARG A 1 141 ? 5.710 -4.418 -17.828 1.00 91.94 141 ARG A C 1
ATOM 1122 O O . ARG A 1 141 ? 5.401 -5.606 -17.815 1.00 91.94 141 ARG A O 1
ATOM 1129 N N . TYR A 1 142 ? 6.590 -3.874 -16.990 1.00 91.00 142 TYR A N 1
ATOM 1130 C CA . TYR A 1 142 ? 7.421 -4.649 -16.066 1.00 91.00 142 TYR A CA 1
ATOM 1131 C C . TYR A 1 142 ? 6.900 -4.638 -14.621 1.00 91.00 142 TYR A C 1
ATOM 1133 O O . TYR A 1 142 ? 7.641 -4.976 -13.696 1.00 91.00 142 TYR A O 1
ATOM 1141 N N . SER A 1 143 ? 5.631 -4.274 -14.404 1.00 90.75 143 SER A N 1
ATOM 1142 C CA . SER A 1 143 ? 5.013 -4.160 -13.073 1.00 90.75 143 SER A CA 1
ATOM 1143 C C . SER A 1 143 ? 5.188 -5.428 -12.231 1.00 90.75 143 SER A C 1
ATOM 1145 O O . SER A 1 143 ? 5.563 -5.338 -11.064 1.00 90.75 143 SER A O 1
ATOM 1147 N N . THR A 1 144 ? 5.014 -6.619 -12.809 1.00 87.75 144 THR A N 1
ATOM 1148 C CA . THR A 1 144 ? 5.224 -7.904 -12.117 1.00 87.75 144 THR A CA 1
ATOM 1149 C C . THR A 1 144 ? 6.646 -8.045 -11.574 1.00 87.75 144 THR A C 1
ATOM 1151 O O . THR A 1 144 ? 6.833 -8.334 -10.392 1.00 87.75 144 THR A O 1
ATOM 1154 N N . ILE A 1 145 ? 7.651 -7.786 -12.416 1.00 87.25 145 ILE A N 1
ATOM 1155 C CA . ILE A 1 145 ? 9.068 -7.867 -12.040 1.00 87.25 145 ILE A CA 1
ATOM 1156 C C . ILE A 1 145 ? 9.395 -6.827 -10.966 1.00 87.25 145 ILE A C 1
ATOM 1158 O O . ILE A 1 145 ? 10.051 -7.148 -9.976 1.00 87.25 145 ILE A O 1
ATOM 1162 N N . LEU A 1 146 ? 8.911 -5.593 -11.134 1.00 89.56 146 LEU A N 1
ATOM 1163 C CA . LEU A 1 146 ? 9.123 -4.507 -10.177 1.00 89.56 146 LEU A CA 1
ATOM 1164 C C . LEU A 1 146 ? 8.510 -4.839 -8.810 1.00 89.56 146 LEU A C 1
ATOM 1166 O O . LEU A 1 146 ? 9.162 -4.631 -7.789 1.00 89.56 146 LEU A O 1
ATOM 1170 N N . ASN A 1 147 ? 7.312 -5.429 -8.771 1.00 89.56 147 ASN A N 1
ATOM 1171 C CA . ASN A 1 147 ? 6.707 -5.900 -7.524 1.00 89.56 147 ASN A CA 1
ATOM 1172 C C . ASN A 1 147 ? 7.531 -7.021 -6.872 1.00 89.56 147 ASN A C 1
ATOM 1174 O O . ASN A 1 147 ? 7.774 -6.976 -5.668 1.00 89.56 147 ASN A O 1
ATOM 1178 N N . SER A 1 148 ? 8.013 -8.005 -7.635 1.00 86.25 148 SER A N 1
ATOM 1179 C CA . SER A 1 148 ? 8.895 -9.048 -7.089 1.00 86.25 148 SER A CA 1
ATOM 1180 C C . SER A 1 148 ? 10.187 -8.459 -6.516 1.00 86.25 148 SER A C 1
ATOM 1182 O O . SER A 1 148 ? 10.564 -8.765 -5.386 1.00 86.25 148 SER A O 1
ATOM 1184 N N . LEU A 1 149 ? 10.821 -7.536 -7.240 1.00 85.12 149 LEU A N 1
ATOM 1185 C CA . LEU A 1 149 ? 12.041 -6.861 -6.803 1.00 85.12 149 LEU A CA 1
ATOM 1186 C C . LEU A 1 149 ? 11.821 -6.050 -5.513 1.00 85.12 149 LEU A C 1
ATOM 1188 O O . LEU A 1 149 ? 12.619 -6.127 -4.582 1.00 85.12 149 LEU A O 1
ATOM 1192 N N . MET A 1 150 ? 10.718 -5.305 -5.425 1.00 87.38 150 MET A N 1
ATOM 1193 C CA . MET A 1 150 ? 10.361 -4.519 -4.237 1.00 87.38 150 MET A CA 1
ATOM 1194 C C . MET A 1 150 ? 9.976 -5.391 -3.033 1.00 87.38 150 MET A C 1
ATOM 1196 O O . MET A 1 150 ? 10.081 -4.940 -1.888 1.00 87.38 150 MET A O 1
ATOM 1200 N N . ARG A 1 151 ? 9.529 -6.631 -3.266 1.00 86.50 151 ARG A N 1
ATOM 1201 C CA . ARG A 1 151 ? 9.260 -7.603 -2.201 1.00 86.50 151 ARG A CA 1
ATOM 1202 C C . ARG A 1 151 ? 10.555 -8.105 -1.569 1.00 86.50 151 ARG A C 1
ATOM 1204 O O . ARG A 1 151 ? 10.631 -8.107 -0.338 1.00 86.50 151 ARG A O 1
ATOM 1211 N N . GLU A 1 152 ? 11.546 -8.443 -2.393 1.00 83.25 152 GLU A N 1
ATOM 1212 C CA . GLU A 1 152 ? 12.871 -8.889 -1.940 1.00 83.25 152 GLU A CA 1
ATOM 1213 C C . GLU A 1 152 ? 13.716 -7.762 -1.351 1.00 83.25 152 GLU A C 1
ATOM 1215 O O . GLU A 1 152 ? 14.430 -7.961 -0.370 1.00 83.25 152 GLU A O 1
ATOM 1220 N N . GLN A 1 153 ? 13.622 -6.557 -1.916 1.00 83.62 153 GLN A N 1
ATOM 1221 C CA . GLN A 1 153 ? 14.375 -5.391 -1.462 1.00 83.62 153 GLN A CA 1
ATOM 1222 C C . GLN A 1 153 ? 13.435 -4.243 -1.057 1.00 83.62 153 GLN A C 1
ATOM 1224 O O . GLN A 1 153 ? 13.286 -3.261 -1.790 1.00 83.62 153 GLN A O 1
ATOM 1229 N N . PRO A 1 154 ? 12.835 -4.292 0.151 1.00 82.56 154 PRO A N 1
ATOM 1230 C CA . PRO A 1 154 ? 11.941 -3.237 0.637 1.00 82.56 154 PRO A CA 1
ATOM 1231 C C . PRO A 1 154 ? 12.589 -1.846 0.715 1.00 82.56 154 PRO A C 1
ATOM 1233 O O . PRO A 1 154 ? 11.891 -0.832 0.695 1.00 82.56 154 PRO A O 1
ATOM 1236 N N . GLU A 1 155 ? 13.920 -1.776 0.791 1.00 81.06 155 GLU A N 1
ATOM 1237 C CA . GLU A 1 155 ? 14.684 -0.524 0.804 1.00 81.06 155 GLU A CA 1
ATOM 1238 C C . GLU A 1 155 ? 14.534 0.287 -0.496 1.00 81.06 155 GLU A C 1
ATOM 1240 O O . GLU A 1 155 ? 14.672 1.510 -0.464 1.00 81.06 155 GLU A O 1
ATOM 1245 N N . LEU A 1 156 ? 14.130 -0.339 -1.609 1.00 82.75 156 LEU A N 1
ATOM 1246 C CA . LEU A 1 156 ? 13.838 0.353 -2.874 1.00 82.75 156 LEU A CA 1
ATOM 1247 C C . LEU A 1 156 ? 12.649 1.319 -2.768 1.00 82.75 156 LEU A C 1
ATOM 1249 O O . LEU A 1 156 ? 12.557 2.285 -3.520 1.00 82.75 156 LEU A O 1
ATOM 1253 N N . LEU A 1 157 ? 11.797 1.167 -1.747 1.00 81.94 157 LEU A N 1
A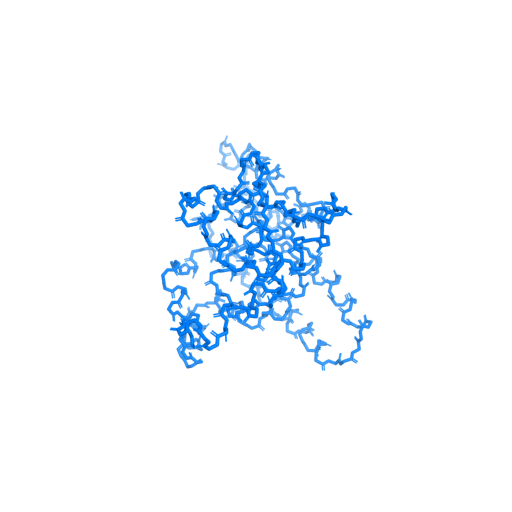TOM 1254 C CA . LEU A 1 157 ? 10.780 2.164 -1.381 1.00 81.94 157 LEU A CA 1
ATOM 1255 C C . LEU A 1 157 ? 11.373 3.468 -0.804 1.00 81.94 157 LEU A C 1
ATOM 1257 O O . LEU A 1 157 ? 10.623 4.354 -0.385 1.00 81.94 157 LEU A O 1
ATOM 1261 N N . LYS A 1 158 ? 12.702 3.585 -0.698 1.00 79.25 158 LYS A N 1
ATOM 1262 C CA . LYS A 1 158 ? 13.439 4.827 -0.395 1.00 79.25 158 LYS A CA 1
ATOM 1263 C C . LYS A 1 158 ? 14.216 5.349 -1.608 1.00 79.25 158 LYS A C 1
ATOM 1265 O O . LYS A 1 158 ? 14.793 6.430 -1.530 1.00 79.25 158 LYS A O 1
ATOM 1270 N N . SER A 1 159 ? 14.263 4.586 -2.697 1.00 80.31 159 SER A N 1
ATOM 1271 C CA . SER A 1 159 ? 15.055 4.899 -3.881 1.00 80.31 159 SER A CA 1
ATOM 1272 C C . SER A 1 159 ? 14.204 5.597 -4.953 1.00 80.31 159 SER A C 1
ATOM 1274 O O . SER A 1 159 ? 13.015 5.839 -4.732 1.00 80.31 159 SER A O 1
ATOM 1276 N N . PRO A 1 160 ? 14.769 5.969 -6.117 1.00 81.00 160 PRO A N 1
ATOM 1277 C CA . PRO A 1 160 ? 14.002 6.526 -7.233 1.00 81.00 160 PRO A CA 1
ATOM 1278 C C . PRO A 1 160 ? 12.791 5.671 -7.648 1.00 81.00 160 PRO A C 1
ATOM 1280 O O . PRO A 1 160 ? 11.799 6.228 -8.119 1.00 81.00 160 PRO A O 1
ATOM 1283 N N . LEU A 1 161 ? 12.830 4.350 -7.411 1.00 85.06 161 LEU A N 1
ATOM 1284 C CA . LEU A 1 161 ? 11.706 3.436 -7.659 1.00 85.06 161 LEU A CA 1
ATOM 1285 C C . LEU A 1 161 ? 10.496 3.725 -6.766 1.00 85.06 161 LEU A C 1
ATOM 1287 O O . LEU A 1 161 ? 9.377 3.364 -7.118 1.00 85.06 161 LEU A O 1
ATOM 1291 N N . ALA A 1 162 ? 10.669 4.432 -5.647 1.00 85.50 162 ALA A N 1
ATOM 1292 C CA . ALA A 1 162 ? 9.551 4.855 -4.814 1.00 85.50 162 ALA A CA 1
ATOM 1293 C C . ALA A 1 162 ? 8.536 5.714 -5.587 1.00 85.50 162 ALA A C 1
ATOM 1295 O O . ALA A 1 162 ? 7.376 5.745 -5.202 1.00 85.50 162 ALA A O 1
ATOM 1296 N N . LYS A 1 163 ? 8.918 6.351 -6.707 1.00 88.06 163 LYS A N 1
ATOM 1297 C CA . LYS A 1 163 ? 7.973 7.082 -7.567 1.00 88.06 163 LYS A CA 1
ATOM 1298 C C . LYS A 1 163 ? 6.868 6.199 -8.163 1.00 88.06 163 LYS A C 1
ATOM 1300 O O . LYS A 1 163 ? 5.813 6.729 -8.487 1.00 88.06 163 LYS A O 1
ATOM 1305 N N . ILE A 1 164 ? 7.045 4.874 -8.232 1.00 90.75 164 ILE A N 1
ATOM 1306 C CA . ILE A 1 164 ? 5.977 3.941 -8.645 1.00 90.75 164 ILE A CA 1
ATOM 1307 C C . ILE A 1 164 ? 4.764 4.051 -7.710 1.00 90.75 164 ILE A C 1
ATOM 1309 O O . ILE A 1 164 ? 3.643 3.807 -8.138 1.00 90.75 164 ILE A O 1
ATOM 1313 N N . THR A 1 165 ? 4.937 4.486 -6.455 1.00 90.19 165 THR A N 1
ATOM 1314 C CA . THR A 1 165 ? 3.809 4.665 -5.526 1.00 90.19 165 THR A CA 1
ATOM 1315 C C . THR A 1 165 ? 2.853 5.791 -5.928 1.00 90.19 165 THR A C 1
ATOM 1317 O O . THR A 1 165 ? 1.774 5.886 -5.345 1.00 90.19 165 THR A O 1
ATOM 1320 N N . LEU A 1 166 ? 3.201 6.599 -6.941 1.00 90.06 166 LEU A N 1
ATOM 1321 C CA . LEU A 1 166 ? 2.273 7.511 -7.620 1.00 90.06 166 LEU A CA 1
ATOM 1322 C C . LEU A 1 166 ? 1.181 6.771 -8.409 1.00 90.06 166 LEU A C 1
ATOM 1324 O O . LEU A 1 166 ? 0.123 7.351 -8.631 1.00 90.06 166 LEU A O 1
ATOM 1328 N N . PHE A 1 167 ? 1.410 5.503 -8.763 1.00 92.19 167 PHE A N 1
ATOM 1329 C CA . PHE A 1 167 ? 0.467 4.618 -9.452 1.00 92.19 167 PHE A CA 1
ATOM 1330 C C . PHE A 1 167 ? 0.143 3.377 -8.595 1.00 92.19 167 PHE A C 1
ATOM 1332 O O . PHE A 1 167 ? 0.669 2.284 -8.838 1.00 92.19 167 PHE A O 1
ATOM 1339 N N . PRO A 1 168 ? -0.679 3.513 -7.534 1.00 91.19 168 PRO A N 1
ATOM 1340 C CA . PRO A 1 168 ? -1.032 2.403 -6.650 1.00 91.19 168 PRO A CA 1
ATOM 1341 C C . PRO A 1 168 ? -1.654 1.180 -7.342 1.00 91.19 168 PRO A C 1
ATOM 1343 O O . PRO A 1 168 ? -1.561 0.074 -6.790 1.00 91.19 168 PRO A O 1
ATOM 1346 N N . SER A 1 169 ? -2.297 1.337 -8.506 1.00 91.25 169 SER A N 1
ATOM 1347 C CA . SER A 1 169 ? -2.866 0.208 -9.258 1.00 91.25 169 SER A CA 1
ATOM 1348 C C . SER A 1 169 ? -1.796 -0.788 -9.723 1.00 91.25 169 SER A C 1
ATOM 1350 O O . SER A 1 169 ? -2.038 -1.993 -9.709 1.00 91.25 169 SER A O 1
ATOM 1352 N N . LEU A 1 170 ? -0.583 -0.305 -10.017 1.00 90.62 170 LEU A N 1
ATOM 1353 C CA . LEU A 1 170 ? 0.543 -1.109 -10.505 1.00 90.62 170 LEU A CA 1
ATOM 1354 C C . LEU A 1 170 ? 1.286 -1.854 -9.387 1.00 90.62 170 LEU A C 1
ATOM 1356 O O . LEU A 1 170 ? 2.188 -2.644 -9.663 1.00 90.62 170 LEU A O 1
ATOM 1360 N N . LEU A 1 171 ? 0.935 -1.607 -8.122 1.00 91.69 171 LEU A N 1
ATOM 1361 C CA . LEU A 1 171 ? 1.570 -2.219 -6.957 1.00 91.69 171 LEU A CA 1
ATOM 1362 C C . LEU A 1 171 ? 0.702 -3.315 -6.338 1.00 91.69 171 LEU A C 1
ATOM 1364 O O . LEU A 1 171 ? -0.508 -3.157 -6.139 1.00 91.69 171 LEU A O 1
ATOM 1368 N N . SER A 1 172 ? 1.345 -4.403 -5.921 1.00 91.81 172 SER A N 1
ATOM 1369 C CA . SER A 1 172 ? 0.711 -5.481 -5.176 1.00 91.81 172 SER A CA 1
ATOM 1370 C C . SER A 1 172 ? 0.314 -5.023 -3.769 1.00 91.81 172 SER A C 1
ATOM 1372 O O . SER A 1 172 ? 0.874 -4.088 -3.182 1.00 91.81 172 SER A O 1
ATOM 1374 N N . PHE A 1 173 ? -0.706 -5.676 -3.210 1.00 91.75 173 PHE A N 1
ATOM 1375 C CA . PHE A 1 173 ? -1.289 -5.286 -1.925 1.00 91.75 173 PHE A CA 1
ATOM 1376 C C . PHE A 1 173 ? -0.273 -5.287 -0.774 1.00 91.75 173 PHE A C 1
ATOM 1378 O O . PHE A 1 173 ? -0.284 -4.382 0.059 1.00 91.75 173 PHE A O 1
ATOM 1385 N N . ASP A 1 174 ? 0.631 -6.264 -0.731 1.00 89.94 174 ASP A N 1
ATOM 1386 C CA . ASP A 1 174 ? 1.656 -6.372 0.306 1.00 89.94 174 ASP A CA 1
ATOM 1387 C C . ASP A 1 174 ? 2.640 -5.193 0.281 1.00 89.94 174 ASP A C 1
ATOM 1389 O O . ASP A 1 174 ? 2.983 -4.658 1.339 1.00 89.94 174 ASP A O 1
ATOM 1393 N N . ILE A 1 175 ? 3.029 -4.724 -0.909 1.00 90.19 175 ILE A N 1
ATOM 1394 C CA . ILE A 1 175 ? 3.887 -3.544 -1.072 1.00 90.19 175 ILE A CA 1
ATOM 1395 C C . ILE A 1 175 ? 3.136 -2.279 -0.670 1.00 90.19 175 ILE A C 1
ATOM 1397 O O . ILE A 1 175 ? 3.660 -1.486 0.117 1.00 90.19 175 ILE A O 1
ATOM 1401 N N . LYS A 1 176 ? 1.887 -2.117 -1.129 1.00 91.94 176 LYS A N 1
ATOM 1402 C CA . LYS A 1 176 ? 1.019 -0.999 -0.721 1.00 91.94 176 LYS A CA 1
ATOM 1403 C C . LYS A 1 176 ? 0.870 -0.930 0.792 1.00 91.94 176 LYS A C 1
ATOM 1405 O O . LYS A 1 176 ? 1.053 0.133 1.379 1.00 91.94 176 LYS A O 1
ATOM 1410 N N . ARG A 1 177 ? 0.610 -2.071 1.435 1.00 90.56 177 ARG A N 1
ATOM 1411 C CA . ARG A 1 177 ? 0.483 -2.182 2.890 1.00 90.56 177 ARG A CA 1
ATOM 1412 C C . ARG A 1 177 ? 1.772 -1.773 3.601 1.00 90.56 177 ARG A C 1
ATOM 1414 O O . ARG A 1 177 ? 1.704 -0.956 4.515 1.00 90.56 177 ARG A O 1
ATOM 1421 N N . LYS A 1 178 ? 2.936 -2.289 3.182 1.00 87.75 178 LYS A N 1
ATOM 1422 C CA . LYS A 1 178 ? 4.243 -1.911 3.756 1.00 87.75 178 LYS A CA 1
ATOM 1423 C C . LYS A 1 178 ? 4.516 -0.412 3.591 1.00 87.75 178 LYS A C 1
ATOM 1425 O O . LYS A 1 178 ? 4.925 0.252 4.543 1.00 87.75 178 LYS A O 1
ATOM 1430 N N . HIS A 1 179 ? 4.258 0.132 2.402 1.00 87.88 179 HIS A N 1
ATOM 1431 C CA . HIS A 1 179 ? 4.441 1.552 2.113 1.00 87.88 179 HIS A CA 1
ATOM 1432 C C . HIS A 1 179 ? 3.516 2.433 2.966 1.00 87.88 179 HIS A C 1
ATOM 1434 O O . HIS A 1 179 ? 3.981 3.394 3.578 1.00 87.88 179 HIS A O 1
ATOM 1440 N N . PHE A 1 180 ? 2.234 2.073 3.071 1.00 89.56 180 PHE A N 1
ATOM 1441 C CA . PHE A 1 180 ? 1.253 2.763 3.909 1.00 89.56 180 PHE A CA 1
ATOM 1442 C C . PHE A 1 180 ? 1.638 2.725 5.390 1.00 89.56 180 PHE A C 1
ATOM 1444 O O . PHE A 1 180 ? 1.688 3.767 6.037 1.00 89.56 180 PHE A O 1
ATOM 1451 N N . GLN A 1 181 ? 1.997 1.550 5.918 1.00 88.06 181 GLN A N 1
ATOM 1452 C CA . GLN A 1 181 ? 2.465 1.415 7.298 1.00 88.06 181 GLN A CA 1
ATOM 1453 C C . GLN A 1 181 ? 3.672 2.316 7.553 1.00 88.06 181 GLN A C 1
ATOM 1455 O O . GLN A 1 181 ? 3.698 3.041 8.541 1.00 88.06 181 GLN A O 1
ATOM 1460 N N . LYS A 1 182 ? 4.658 2.332 6.656 1.00 84.62 182 LYS A N 1
ATOM 1461 C CA . LYS A 1 182 ? 5.836 3.194 6.792 1.00 84.62 182 LYS A CA 1
ATOM 1462 C C . LYS A 1 182 ? 5.479 4.686 6.776 1.00 84.62 182 LYS A C 1
ATOM 1464 O O . LYS A 1 182 ? 6.099 5.457 7.505 1.00 84.62 182 LYS A O 1
ATOM 1469 N N . GLN A 1 183 ? 4.523 5.114 5.951 1.00 85.94 183 GLN A N 1
ATOM 1470 C CA . GLN A 1 183 ? 4.034 6.497 5.969 1.00 85.94 183 GLN A CA 1
ATOM 1471 C C . GLN A 1 183 ? 3.335 6.820 7.294 1.00 85.94 183 GLN A C 1
ATOM 1473 O O . GLN A 1 183 ? 3.601 7.866 7.880 1.00 85.94 183 GLN A O 1
ATOM 1478 N N . LEU A 1 184 ? 2.526 5.893 7.813 1.00 86.81 184 LEU A N 1
ATOM 1479 C CA . LEU A 1 184 ? 1.835 6.056 9.089 1.00 86.81 184 LEU A CA 1
ATOM 1480 C C . LEU A 1 184 ? 2.817 6.239 10.259 1.00 86.81 184 LEU A C 1
ATOM 1482 O O . LEU A 1 184 ? 2.650 7.160 11.052 1.00 86.81 184 LEU A O 1
ATOM 1486 N N . HIS A 1 185 ? 3.888 5.439 10.315 1.00 84.19 185 HIS A N 1
ATOM 1487 C CA . HIS A 1 185 ? 4.929 5.573 11.345 1.00 84.19 185 HIS A CA 1
ATOM 1488 C C . HIS A 1 185 ? 5.732 6.878 11.231 1.00 84.19 185 HIS A C 1
ATOM 1490 O O . HIS A 1 185 ? 6.188 7.401 12.239 1.00 84.19 185 HIS A O 1
ATOM 1496 N N . GLN A 1 186 ? 5.921 7.419 10.022 1.00 82.88 186 GLN A N 1
ATOM 1497 C CA . GLN A 1 186 ? 6.605 8.709 9.847 1.00 82.88 186 GLN A CA 1
ATOM 1498 C C . GLN A 1 186 ? 5.755 9.874 10.363 1.00 82.88 186 GLN A C 1
ATOM 1500 O O . GLN A 1 186 ? 6.282 10.796 10.982 1.00 82.88 186 GLN A O 1
ATOM 1505 N N . ILE A 1 187 ? 4.439 9.815 10.139 1.00 81.19 187 ILE A N 1
ATOM 1506 C CA . ILE A 1 187 ? 3.491 10.806 10.663 1.00 81.19 187 ILE A CA 1
ATOM 1507 C C . ILE A 1 187 ? 3.469 10.769 12.198 1.00 81.19 187 ILE A C 1
ATOM 1509 O O . ILE A 1 187 ? 3.340 11.815 12.834 1.00 81.19 187 ILE A O 1
ATOM 1513 N N . ASP A 1 188 ? 3.626 9.586 12.793 1.00 75.31 188 ASP A N 1
ATOM 1514 C CA . ASP A 1 188 ? 3.558 9.373 14.238 1.00 75.31 188 ASP A CA 1
ATOM 1515 C C . ASP A 1 188 ? 4.944 9.192 14.881 1.00 75.31 188 ASP A C 1
ATOM 1517 O O . ASP A 1 188 ? 5.281 8.161 15.454 1.00 75.31 188 ASP A O 1
ATOM 1521 N N . SER A 1 189 ? 5.784 10.226 14.768 1.00 65.81 189 SER A N 1
ATOM 1522 C CA . SER A 1 189 ? 7.143 10.237 15.343 1.00 65.81 189 SER A CA 1
ATOM 1523 C C . SER A 1 189 ? 7.183 10.541 16.852 1.00 65.81 189 SER A C 1
ATOM 1525 O O . SER A 1 189 ? 8.260 10.714 17.426 1.00 65.81 189 SER A O 1
ATOM 1527 N N . ARG A 1 190 ? 6.025 10.680 17.512 1.00 69.19 190 ARG A N 1
ATOM 1528 C CA . ARG A 1 190 ? 5.941 11.067 18.928 1.00 69.19 190 ARG A CA 1
ATOM 1529 C C . ARG A 1 190 ? 6.004 9.824 19.825 1.00 69.19 190 ARG A C 1
ATOM 1531 O O . ARG A 1 190 ? 5.543 8.755 19.433 1.00 69.19 190 ARG A O 1
ATOM 1538 N N . PRO A 1 191 ? 6.530 9.932 21.058 1.00 67.94 191 PRO A N 1
ATOM 1539 C CA . PRO A 1 191 ? 6.452 8.833 22.010 1.00 67.94 191 PRO A CA 1
ATOM 1540 C C . PRO A 1 191 ? 4.981 8.523 22.316 1.00 67.94 191 PRO A C 1
ATOM 1542 O O . PRO A 1 191 ? 4.280 9.327 22.933 1.00 67.94 191 PRO A O 1
ATOM 1545 N N . SER A 1 192 ? 4.514 7.351 21.879 1.00 73.56 192 SER A N 1
ATOM 1546 C CA . SER A 1 192 ? 3.142 6.907 22.120 1.00 73.56 192 SER A CA 1
ATOM 1547 C C . SER A 1 192 ? 2.889 6.770 23.621 1.00 73.56 192 SER A C 1
ATOM 1549 O O . SER A 1 192 ? 3.401 5.857 24.274 1.00 73.56 192 SER A O 1
ATOM 1551 N N . LYS A 1 193 ? 2.025 7.629 24.169 1.00 86.25 193 LYS A N 1
ATOM 1552 C CA . LYS A 1 193 ? 1.389 7.397 25.472 1.00 86.25 193 LYS A CA 1
ATOM 1553 C C . LYS A 1 193 ? 0.446 6.194 25.388 1.00 86.25 193 LYS A C 1
ATOM 1555 O O . LYS A 1 193 ? 0.121 5.718 24.301 1.00 86.25 193 LYS A O 1
ATOM 1560 N N . VAL A 1 194 ? 0.033 5.686 26.547 1.00 88.25 194 VAL A N 1
ATOM 1561 C CA . VAL A 1 194 ? -0.966 4.615 26.633 1.00 88.25 194 VAL A CA 1
ATOM 1562 C C . VAL A 1 194 ? -2.316 5.221 26.991 1.00 88.25 194 VAL A C 1
ATOM 1564 O O . VAL A 1 194 ? -2.470 5.773 28.081 1.00 88.25 194 VAL A O 1
ATOM 1567 N N . LEU A 1 195 ? -3.291 5.085 26.096 1.00 90.38 195 LEU A N 1
ATOM 1568 C CA . LEU A 1 195 ? -4.681 5.445 26.346 1.00 90.38 195 LEU A CA 1
ATOM 1569 C C . LEU A 1 195 ? -5.384 4.258 27.011 1.00 90.38 195 LEU A C 1
ATOM 1571 O O . LEU A 1 195 ? -5.664 3.250 26.365 1.00 90.38 195 LEU A O 1
ATOM 1575 N N . LYS A 1 196 ? -5.633 4.357 28.320 1.00 90.38 196 LYS A N 1
ATOM 1576 C CA . LYS A 1 196 ? -6.315 3.302 29.081 1.00 90.38 196 LYS A CA 1
ATOM 1577 C C . LYS A 1 196 ? -7.828 3.455 28.962 1.00 90.38 196 LYS A C 1
ATOM 1579 O O . LYS A 1 196 ? -8.370 4.474 29.385 1.00 90.38 196 LYS A O 1
ATOM 1584 N N . ILE A 1 197 ? -8.500 2.427 28.458 1.00 91.12 197 ILE A N 1
ATOM 1585 C CA . ILE A 1 197 ? -9.957 2.374 28.338 1.00 91.12 197 ILE A CA 1
ATOM 1586 C C . ILE A 1 197 ? -10.470 1.272 29.263 1.00 91.12 197 ILE A C 1
ATOM 1588 O O . ILE A 1 197 ? -10.093 0.110 29.128 1.00 91.12 197 ILE A O 1
ATOM 1592 N N . ARG A 1 198 ? -11.311 1.655 30.225 1.00 91.88 198 ARG A N 1
ATOM 1593 C CA . ARG A 1 198 ? -12.024 0.729 31.111 1.00 91.88 198 ARG A CA 1
ATOM 1594 C C . ARG A 1 198 ? -13.461 0.612 30.642 1.00 91.88 198 ARG A C 1
ATOM 1596 O O . ARG A 1 198 ? -14.099 1.653 30.481 1.00 91.88 198 ARG A O 1
ATOM 1603 N N . VAL A 1 199 ? -13.916 -0.614 30.411 1.00 93.94 199 VAL A N 1
ATOM 1604 C CA . VAL A 1 199 ? -15.249 -0.907 29.870 1.00 93.94 199 VAL A CA 1
ATOM 1605 C C . VAL A 1 199 ? -15.845 -2.144 30.532 1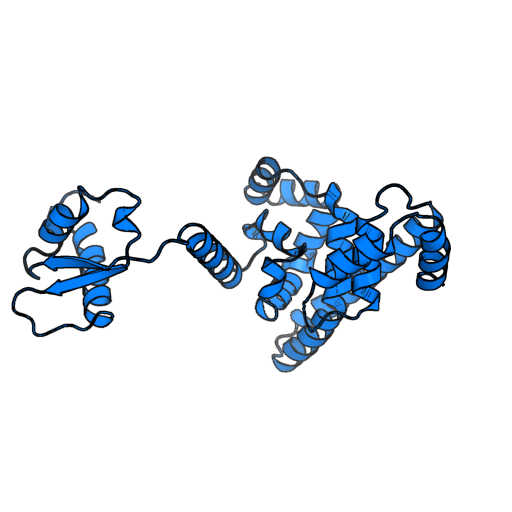.00 93.94 199 VAL A C 1
ATOM 1607 O O . VAL A 1 199 ? -15.118 -3.059 30.927 1.00 93.94 199 VAL A O 1
ATOM 1610 N N . ASN A 1 200 ? -17.168 -2.195 30.612 1.00 93.12 200 ASN A N 1
ATOM 1611 C CA . ASN A 1 200 ? -17.898 -3.397 30.986 1.00 93.12 200 ASN A CA 1
ATOM 1612 C C . ASN A 1 200 ? -18.265 -4.192 29.719 1.00 93.12 200 ASN A C 1
ATOM 1614 O O . ASN A 1 200 ? -18.579 -3.601 28.689 1.00 93.12 200 ASN A O 1
ATOM 1618 N N . ARG A 1 201 ? -18.236 -5.533 29.752 1.00 91.12 201 ARG A N 1
ATOM 1619 C CA . ARG A 1 201 ? -18.610 -6.339 28.572 1.00 91.12 201 ARG A CA 1
ATOM 1620 C C . ARG A 1 201 ? -20.071 -6.155 28.159 1.00 91.12 201 ARG A C 1
ATOM 1622 O O . ARG A 1 201 ? -20.354 -6.218 26.968 1.00 91.12 201 ARG A O 1
ATOM 1629 N N . ALA A 1 202 ? -20.976 -5.920 29.110 1.00 91.75 202 ALA A N 1
ATOM 1630 C CA . ALA A 1 202 ? -22.405 -5.769 28.834 1.00 91.75 202 ALA A CA 1
ATOM 1631 C C . ALA A 1 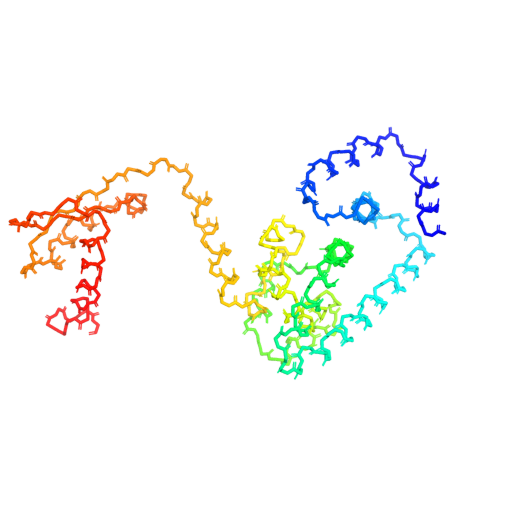202 ? -22.750 -4.443 28.133 1.00 91.75 202 ALA A C 1
ATOM 1633 O O . ALA A 1 202 ? -23.716 -4.390 27.380 1.00 91.75 202 ALA A O 1
ATOM 1634 N N . THR A 1 203 ? -21.956 -3.396 28.365 1.00 93.00 203 THR A N 1
ATOM 1635 C CA . THR A 1 203 ? -22.149 -2.032 27.833 1.00 93.00 203 THR A CA 1
ATOM 1636 C C . THR A 1 203 ? -20.923 -1.562 27.050 1.00 93.00 203 THR A C 1
ATOM 1638 O O . THR A 1 203 ? -20.594 -0.376 27.019 1.00 93.00 203 THR A O 1
ATOM 1641 N N . MET A 1 204 ? -20.196 -2.504 26.433 1.00 92.81 204 MET A N 1
ATOM 1642 C CA . MET A 1 204 ? -18.872 -2.242 25.860 1.00 92.81 204 MET A CA 1
ATOM 1643 C C . MET A 1 204 ? -18.913 -1.143 24.800 1.00 92.81 204 MET A C 1
ATOM 1645 O O . MET A 1 204 ? -17.992 -0.325 24.730 1.00 92.81 204 MET A O 1
ATOM 1649 N N . PHE A 1 205 ? -19.954 -1.126 23.968 1.00 94.19 205 PHE A N 1
ATOM 1650 C CA . PHE A 1 205 ? -20.086 -0.172 22.876 1.00 94.19 205 PHE A CA 1
ATOM 1651 C C . PHE A 1 205 ? -20.307 1.251 23.400 1.00 94.19 205 PHE A C 1
ATOM 1653 O O . PHE A 1 205 ? -19.550 2.162 23.052 1.00 94.19 205 PHE A O 1
ATOM 1660 N N . GLU A 1 206 ? -21.273 1.431 24.299 1.00 94.69 206 GLU A N 1
ATOM 1661 C CA . GLU A 1 206 ? -21.599 2.714 24.916 1.00 94.69 206 GLU A CA 1
ATOM 1662 C C . GLU A 1 206 ? -20.438 3.243 25.764 1.00 94.69 206 GLU A C 1
ATOM 1664 O O . GLU A 1 206 ? -20.062 4.411 25.631 1.00 94.69 206 GLU A O 1
ATOM 1669 N N . ASP A 1 207 ? -19.815 2.388 26.580 1.00 95.00 207 ASP A N 1
ATOM 1670 C CA . ASP A 1 207 ? -18.669 2.765 27.411 1.00 95.00 207 ASP A CA 1
ATOM 1671 C C . ASP A 1 207 ? -17.494 3.222 26.542 1.00 95.00 207 ASP A C 1
ATOM 1673 O O . ASP A 1 207 ? -16.896 4.274 26.787 1.00 95.00 207 ASP A O 1
ATOM 1677 N N . SER A 1 208 ? -17.188 2.468 25.480 1.00 94.81 208 SER A N 1
ATOM 1678 C CA . SER A 1 208 ? -16.131 2.825 24.530 1.00 94.81 208 SER A CA 1
ATOM 1679 C C . SER A 1 208 ? -16.430 4.157 23.850 1.00 94.81 208 SER A C 1
ATOM 1681 O O . SER A 1 208 ? -15.546 5.010 23.763 1.00 94.81 208 SER A O 1
ATOM 1683 N N . PHE A 1 209 ? -17.676 4.380 23.425 1.00 94.56 209 PHE A N 1
ATOM 1684 C CA . PHE A 1 209 ? -18.089 5.646 22.829 1.00 94.56 209 PHE A CA 1
ATOM 1685 C C . PHE A 1 209 ? -17.897 6.817 23.798 1.00 94.56 209 PHE A C 1
ATOM 1687 O O . PHE A 1 209 ? -17.278 7.816 23.430 1.00 94.56 209 PHE A O 1
ATOM 1694 N N . GLN A 1 210 ? -18.343 6.696 25.052 1.00 94.38 210 GLN A N 1
ATOM 1695 C CA . GLN A 1 210 ? -18.190 7.765 26.045 1.00 94.38 210 GLN A CA 1
ATOM 1696 C C . GLN A 1 210 ? -16.720 8.094 26.333 1.00 94.38 210 GLN A C 1
ATOM 1698 O O . GLN A 1 210 ? -16.378 9.262 26.526 1.00 94.38 210 GLN A O 1
ATOM 1703 N N . LYS A 1 211 ? -15.832 7.091 26.324 1.00 92.44 211 LYS A N 1
ATOM 1704 C CA . LYS A 1 211 ? -14.387 7.299 26.516 1.00 92.44 211 LYS A CA 1
ATOM 1705 C C . LYS A 1 211 ? -13.706 7.922 25.298 1.00 92.44 211 LYS A C 1
ATOM 1707 O O . LYS A 1 211 ? -12.763 8.688 25.472 1.00 92.44 211 LYS A O 1
ATOM 1712 N N . MET A 1 212 ? -14.170 7.608 24.089 1.00 93.25 212 MET A N 1
ATOM 1713 C CA . MET A 1 212 ? -13.502 7.994 22.841 1.00 93.25 212 MET A CA 1
ATOM 1714 C C . MET A 1 212 ? -14.036 9.298 22.230 1.00 93.25 212 MET A C 1
ATOM 1716 O O . MET A 1 212 ? -13.275 10.024 21.596 1.00 93.25 212 MET A O 1
ATOM 1720 N N . ARG A 1 213 ? -15.318 9.640 22.425 1.00 94.31 213 ARG A N 1
ATOM 1721 C CA . ARG A 1 213 ? -16.008 10.737 21.708 1.00 94.31 213 ARG A CA 1
ATOM 1722 C C . ARG A 1 213 ? -15.430 12.142 21.917 1.00 94.31 213 ARG A C 1
ATOM 1724 O O . ARG A 1 213 ? -15.694 13.025 21.109 1.00 94.31 213 ARG A O 1
ATOM 1731 N N . HIS A 1 214 ? -14.695 12.365 23.006 1.00 92.88 214 HIS A N 1
ATOM 1732 C CA . HIS A 1 214 ? -14.092 13.662 23.341 1.00 92.88 214 HIS A CA 1
ATOM 1733 C C . HIS A 1 214 ? -12.579 13.706 23.090 1.00 92.88 214 HIS A C 1
ATOM 1735 O O . HIS A 1 214 ? -11.946 14.722 23.366 1.00 92.88 214 HIS A O 1
ATOM 1741 N N . LEU A 1 215 ? -11.993 12.615 22.587 1.00 93.56 215 LEU A N 1
ATOM 1742 C CA . LEU A 1 215 ? -10.571 12.554 22.274 1.00 93.56 215 LEU A CA 1
ATOM 1743 C C . LEU A 1 215 ? -10.273 13.342 21.003 1.00 93.56 215 LEU A C 1
ATOM 1745 O O . LEU A 1 215 ? -11.016 13.277 20.022 1.00 93.56 215 LEU A O 1
ATOM 1749 N N . SER A 1 216 ? -9.155 14.063 21.005 1.00 92.81 216 SER A N 1
ATOM 1750 C CA . SER A 1 216 ? -8.660 14.692 19.787 1.00 92.81 216 SER A CA 1
ATOM 1751 C C . SER A 1 216 ? -8.136 13.641 18.801 1.00 92.81 216 SER A C 1
ATOM 1753 O O . SER A 1 216 ? -7.801 12.513 19.173 1.00 92.81 216 SER A O 1
ATOM 1755 N N . ALA A 1 217 ? -7.981 14.028 17.532 1.00 90.12 217 ALA A N 1
ATOM 1756 C CA . ALA A 1 217 ? -7.337 13.176 16.532 1.00 90.12 217 ALA A CA 1
ATOM 1757 C C . ALA A 1 217 ? -5.885 12.814 16.901 1.00 90.12 217 ALA A C 1
ATOM 1759 O O . ALA A 1 217 ? -5.369 11.804 16.428 1.00 90.12 217 ALA A O 1
ATOM 1760 N N . GLU A 1 218 ? -5.211 13.625 17.725 1.00 88.00 218 GLU A N 1
ATOM 1761 C CA . GLU A 1 218 ? -3.890 13.285 18.259 1.00 88.00 218 GLU A CA 1
ATOM 1762 C C . GLU A 1 218 ? -3.995 12.253 19.387 1.00 88.00 218 GLU A C 1
ATOM 1764 O O . GLU A 1 218 ? -3.222 11.298 19.414 1.00 88.00 218 GLU A O 1
ATOM 1769 N N . ASP A 1 219 ? -4.985 12.385 20.271 1.00 89.44 219 ASP A N 1
ATOM 1770 C CA . ASP A 1 219 ? -5.168 11.455 21.386 1.00 89.44 219 ASP A CA 1
ATOM 1771 C C . ASP A 1 219 ? -5.521 10.040 20.926 1.00 89.44 219 ASP A C 1
ATOM 1773 O O . ASP A 1 219 ? -5.058 9.069 21.525 1.00 89.44 219 ASP A O 1
ATOM 1777 N N . MET A 1 220 ? -6.290 9.922 19.839 1.00 89.56 220 MET A N 1
ATOM 1778 C CA . MET A 1 220 ? -6.678 8.639 19.243 1.00 89.56 220 MET A CA 1
ATOM 1779 C C . MET A 1 220 ? -5.510 7.864 18.615 1.00 89.56 220 MET A C 1
ATOM 1781 O O . MET A 1 220 ? -5.644 6.667 18.372 1.00 89.56 220 MET A O 1
ATOM 1785 N N . LYS A 1 221 ? -4.370 8.516 18.347 1.00 88.38 221 LYS A N 1
ATOM 1786 C CA . LYS A 1 221 ? -3.172 7.853 17.799 1.00 88.38 221 LYS A CA 1
ATOM 1787 C C . LYS A 1 221 ? -2.364 7.119 18.868 1.00 88.38 221 LYS A C 1
ATOM 1789 O O . LYS A 1 221 ? -1.560 6.252 18.542 1.00 88.38 221 LYS A O 1
ATOM 1794 N N . HIS A 1 222 ? -2.580 7.433 20.145 1.00 88.75 222 HIS A N 1
ATOM 1795 C CA . HIS A 1 222 ? -1.905 6.749 21.241 1.00 88.75 222 HIS A CA 1
ATOM 1796 C C . HIS A 1 222 ? -2.262 5.260 21.296 1.00 88.75 222 HIS A C 1
ATOM 1798 O O . HIS A 1 222 ? -3.387 4.847 21.013 1.00 88.75 222 HIS A O 1
ATOM 1804 N N . ARG A 1 223 ? -1.313 4.442 21.761 1.00 88.31 223 ARG A N 1
ATOM 1805 C CA . ARG A 1 223 ? -1.529 3.011 21.984 1.00 88.31 223 ARG A CA 1
ATOM 1806 C C . ARG A 1 223 ? -2.665 2.785 22.982 1.00 88.31 223 ARG A C 1
ATOM 1808 O O . ARG A 1 223 ? -2.536 3.106 24.164 1.00 88.31 223 ARG A O 1
ATOM 1815 N N . ILE A 1 224 ? -3.743 2.169 22.517 1.00 90.56 224 ILE A N 1
ATOM 1816 C CA . ILE A 1 224 ? -4.894 1.808 23.345 1.00 90.56 224 ILE A CA 1
ATOM 1817 C C . ILE A 1 224 ? -4.548 0.597 24.220 1.00 90.56 224 ILE A C 1
ATOM 1819 O O . ILE A 1 224 ? -3.956 -0.376 23.757 1.00 90.56 224 ILE A O 1
ATOM 1823 N N . SER A 1 225 ? -4.923 0.657 25.495 1.00 91.06 225 SER A N 1
ATOM 1824 C CA . SER A 1 225 ? -4.875 -0.456 26.442 1.00 91.06 225 SER A CA 1
ATOM 1825 C C . SER A 1 225 ? -6.256 -0.619 27.057 1.00 91.06 225 SER A C 1
ATOM 1827 O O . SER A 1 225 ? -6.764 0.299 27.700 1.00 91.06 225 SER A O 1
ATOM 1829 N N . VAL A 1 226 ? -6.865 -1.781 26.841 1.00 91.88 226 VAL A N 1
ATOM 1830 C CA . VAL A 1 226 ? -8.223 -2.078 27.305 1.00 91.88 226 VAL A CA 1
ATOM 1831 C C . VAL A 1 226 ? -8.167 -2.862 28.610 1.00 91.88 226 VAL A C 1
ATOM 1833 O O . VAL A 1 226 ? -7.334 -3.753 28.767 1.00 91.88 226 VAL A O 1
ATOM 1836 N N . GLN A 1 227 ? -9.058 -2.526 29.537 1.00 91.75 227 GLN A N 1
ATOM 1837 C CA . GLN A 1 227 ? -9.279 -3.247 30.782 1.00 91.75 227 GLN A CA 1
ATOM 1838 C C . GLN A 1 227 ? -10.779 -3.506 30.945 1.00 91.75 227 GLN A C 1
ATOM 1840 O O . GLN A 1 227 ? -11.565 -2.560 31.007 1.00 91.75 227 GLN A O 1
ATOM 1845 N N . PHE A 1 228 ? -11.163 -4.778 31.040 1.00 91.56 228 PHE A N 1
ATOM 1846 C CA . PHE A 1 228 ? -12.539 -5.156 31.345 1.00 91.56 228 PHE A CA 1
ATOM 1847 C C . PHE A 1 228 ? -12.780 -5.118 32.854 1.00 91.56 228 PHE A C 1
ATOM 1849 O O . PHE A 1 228 ? -11.949 -5.571 33.645 1.00 91.56 228 PHE A O 1
ATOM 1856 N N . GLU A 1 229 ? -13.901 -4.531 33.264 1.00 91.00 229 GLU A N 1
ATOM 1857 C CA . GLU A 1 229 ? -14.281 -4.479 34.674 1.00 91.00 229 GLU A CA 1
ATOM 1858 C C . GLU A 1 229 ? -14.502 -5.888 35.239 1.00 91.00 229 GLU A C 1
ATOM 1860 O O . GLU A 1 229 ? -15.193 -6.707 34.642 1.00 91.00 229 GLU A O 1
ATOM 1865 N N . GLY A 1 230 ? -13.902 -6.174 36.398 1.00 86.38 230 GLY A N 1
ATOM 1866 C CA . GLY A 1 230 ? -14.030 -7.473 37.066 1.00 86.38 230 GLY A CA 1
ATOM 1867 C C . GLY A 1 230 ? -13.196 -8.610 36.464 1.00 86.38 230 GLY A C 1
ATOM 1868 O O . GLY A 1 230 ? -13.189 -9.699 37.033 1.00 86.38 230 GLY A O 1
ATOM 1869 N N . GLU A 1 231 ? -12.453 -8.380 35.377 1.00 84.69 231 GLU A N 1
ATOM 1870 C CA . GLU A 1 231 ? -11.612 -9.408 34.754 1.00 84.69 231 GLU A CA 1
ATOM 1871 C C . GLU A 1 231 ? -10.133 -9.261 35.156 1.00 84.69 231 GLU A C 1
ATOM 1873 O O . GLU A 1 231 ? -9.548 -8.178 35.014 1.00 84.69 231 GLU A O 1
ATOM 1878 N N . PRO A 1 232 ? -9.482 -10.340 35.637 1.00 72.81 232 PRO A N 1
ATOM 1879 C CA . PRO A 1 232 ? -8.049 -10.344 35.893 1.00 72.81 232 PRO A CA 1
ATOM 1880 C C . PRO A 1 232 ? -7.303 -10.412 34.555 1.00 72.81 232 PRO A C 1
ATOM 1882 O O . PRO A 1 232 ? -6.959 -11.481 34.063 1.00 72.81 232 PRO A O 1
ATOM 1885 N N . GLY A 1 233 ? -7.060 -9.256 33.945 1.00 66.06 233 GLY A N 1
ATOM 1886 C CA . GLY A 1 233 ? -6.331 -9.167 32.687 1.00 66.06 233 GLY A CA 1
ATOM 1887 C C . GLY A 1 233 ? -5.560 -7.859 32.573 1.00 66.06 233 GLY A C 1
ATOM 1888 O O . GLY A 1 233 ? -6.142 -6.782 32.473 1.00 66.06 233 GLY A O 1
ATOM 1889 N N . VAL A 1 234 ? -4.230 -7.964 32.573 1.00 64.25 234 VAL A N 1
ATOM 1890 C CA . VAL A 1 234 ? -3.290 -6.889 32.196 1.00 64.25 234 VAL A CA 1
ATOM 1891 C C . VAL A 1 234 ? -2.613 -7.278 30.877 1.00 64.25 234 VAL A C 1
ATOM 1893 O O . VAL A 1 234 ? -1.453 -6.965 30.638 1.00 64.25 234 VAL A O 1
ATOM 1896 N N . ASP A 1 235 ? -3.308 -8.035 30.026 1.00 61.59 235 ASP A N 1
ATOM 1897 C CA . ASP A 1 235 ? -2.721 -8.513 28.781 1.00 61.59 235 ASP A CA 1
ATOM 1898 C C . ASP A 1 235 ? -3.066 -7.549 27.644 1.00 61.59 235 ASP A C 1
ATOM 1900 O O . ASP A 1 235 ? -4.198 -7.477 27.161 1.00 61.59 235 ASP A O 1
ATOM 1904 N N . ALA A 1 236 ? -2.081 -6.739 27.256 1.00 61.56 236 ALA A N 1
ATOM 1905 C CA . ALA A 1 236 ? -2.269 -5.632 26.321 1.00 61.56 236 ALA A CA 1
ATOM 1906 C C . ALA A 1 236 ? -2.617 -6.093 24.891 1.00 61.56 236 ALA A C 1
ATOM 1908 O O . ALA A 1 236 ? -3.106 -5.285 24.103 1.00 61.56 236 ALA A O 1
ATOM 1909 N N . GLY A 1 237 ? -2.368 -7.364 24.547 1.00 75.81 237 GLY A N 1
ATOM 1910 C CA . GLY A 1 237 ? -2.621 -7.911 23.210 1.00 75.81 237 GLY A CA 1
ATOM 1911 C C . GLY A 1 237 ? -3.986 -8.586 23.057 1.00 75.81 237 GLY A C 1
ATOM 1912 O O . GLY A 1 237 ? -4.729 -8.265 22.130 1.00 75.81 237 GLY A O 1
ATOM 1913 N N . GLY A 1 238 ? -4.325 -9.508 23.963 1.00 86.94 238 GLY A N 1
ATOM 1914 C CA . GLY A 1 238 ? -5.563 -10.295 23.887 1.00 86.94 238 GLY A CA 1
ATOM 1915 C C . GLY A 1 238 ? -6.816 -9.447 24.093 1.00 86.94 238 GLY A C 1
ATOM 1916 O O . GLY A 1 238 ? -7.711 -9.450 23.252 1.00 86.94 238 GLY A O 1
ATOM 1917 N N . LEU A 1 239 ? -6.837 -8.632 25.152 1.00 89.94 239 LEU A N 1
ATOM 1918 C CA . LEU A 1 239 ? -8.005 -7.809 25.484 1.00 89.94 239 LEU A CA 1
ATOM 1919 C C . LEU A 1 239 ? -8.281 -6.728 24.437 1.00 89.94 239 LEU A C 1
ATOM 1921 O O . LEU A 1 239 ? -9.434 -6.410 24.162 1.00 89.94 239 LEU A O 1
ATOM 1925 N N . LEU A 1 240 ? -7.227 -6.17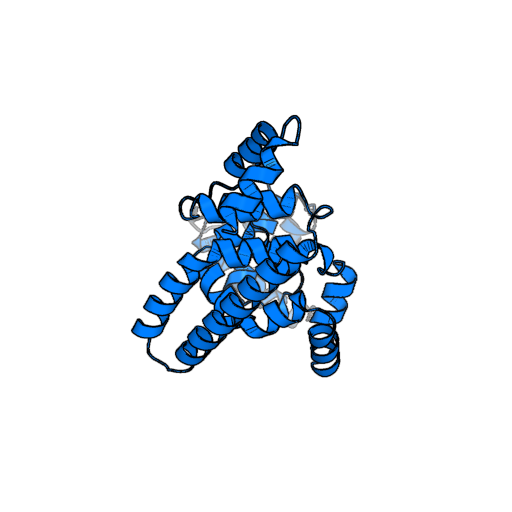6 23.828 1.00 91.56 240 LEU A N 1
ATOM 1926 C CA . LEU A 1 240 ? -7.367 -5.203 22.747 1.00 91.56 240 LEU A CA 1
ATOM 1927 C C . LEU A 1 240 ? -7.987 -5.843 21.498 1.00 91.56 240 LEU A C 1
ATOM 1929 O O . LEU A 1 240 ? -8.839 -5.232 20.855 1.00 91.56 240 LEU A O 1
ATOM 1933 N N . LYS A 1 241 ? -7.576 -7.072 21.159 1.00 92.06 241 LYS A N 1
ATOM 1934 C CA . LYS A 1 241 ? -8.152 -7.824 20.039 1.00 92.06 241 LYS A CA 1
ATOM 1935 C C . LYS A 1 241 ? -9.630 -8.130 20.283 1.00 92.06 241 LYS A C 1
ATOM 1937 O O . LYS A 1 241 ? -10.441 -7.874 19.396 1.00 92.06 241 LYS A O 1
ATOM 1942 N N . ASP A 1 242 ? -9.970 -8.614 21.475 1.00 92.00 242 ASP A N 1
ATOM 1943 C CA . ASP A 1 242 ? -11.353 -8.904 21.867 1.00 92.00 242 ASP A CA 1
ATOM 1944 C C . ASP A 1 242 ? -12.232 -7.652 21.800 1.00 92.00 242 ASP A C 1
ATOM 1946 O O . ASP A 1 242 ? -13.337 -7.693 21.260 1.00 92.00 242 ASP A O 1
ATOM 1950 N N . TRP A 1 243 ? -11.717 -6.524 22.296 1.00 93.44 243 TRP A N 1
ATOM 1951 C CA . TRP A 1 243 ? -12.403 -5.236 22.261 1.00 93.44 243 TRP A CA 1
ATOM 1952 C C . TRP A 1 243 ? -12.714 -4.781 20.834 1.00 93.44 243 TRP A C 1
ATOM 1954 O O . TRP A 1 243 ? -13.863 -4.468 20.535 1.00 93.44 243 TRP A O 1
ATOM 1964 N N . TYR A 1 244 ? -11.734 -4.810 19.922 1.00 95.06 244 TYR A N 1
ATOM 1965 C CA . TYR A 1 244 ? -11.979 -4.478 18.513 1.00 95.06 244 TYR A CA 1
ATOM 1966 C C . TYR A 1 244 ? -12.963 -5.443 17.850 1.00 95.06 244 TYR A C 1
ATOM 1968 O O . TYR A 1 244 ? -13.814 -5.016 17.069 1.00 95.06 244 TYR A O 1
ATOM 1976 N N . GLN A 1 245 ? -12.854 -6.738 18.151 1.00 94.50 245 GLN A N 1
ATOM 1977 C CA . GLN A 1 245 ? -13.731 -7.746 17.573 1.00 94.50 245 GLN A CA 1
ATOM 1978 C C . GLN A 1 245 ? -15.182 -7.533 18.008 1.00 94.50 245 GLN A C 1
ATOM 1980 O O . GLN A 1 245 ? -16.074 -7.565 17.163 1.00 94.50 245 GLN A O 1
ATOM 1985 N N . GLU A 1 246 ? -15.436 -7.284 19.290 1.00 93.94 246 GLU A N 1
ATOM 1986 C CA . GLU A 1 246 ? -16.796 -7.066 19.776 1.00 93.94 246 GLU A CA 1
ATOM 1987 C C . GLU A 1 246 ? -17.350 -5.704 19.348 1.00 93.94 246 GLU A C 1
ATOM 1989 O O . GLU A 1 246 ? -18.471 -5.645 18.847 1.00 93.94 246 GLU A O 1
ATOM 1994 N N . LEU A 1 247 ? -16.545 -4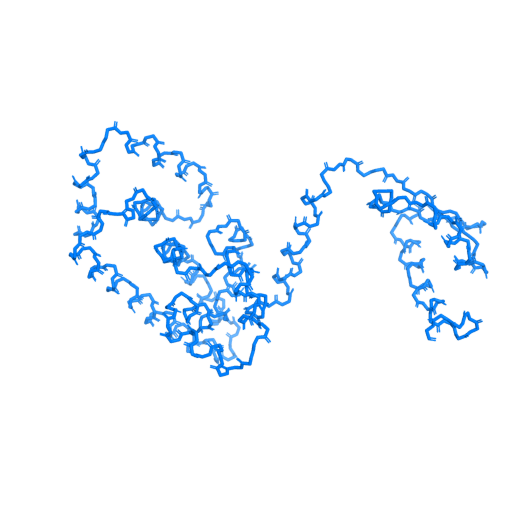.633 19.404 1.00 94.69 247 LEU A N 1
ATOM 1995 C CA . LEU A 1 247 ? -16.937 -3.334 18.849 1.00 94.69 247 LEU A CA 1
ATOM 1996 C C . LEU A 1 247 ? -17.354 -3.438 17.385 1.00 94.69 247 LEU A C 1
ATOM 1998 O O . LEU A 1 247 ? -18.380 -2.880 17.009 1.00 94.69 247 LEU A O 1
ATOM 2002 N N . SER A 1 248 ? -16.597 -4.174 16.565 1.00 95.38 248 SER A N 1
ATOM 2003 C CA . SER A 1 248 ? -16.925 -4.324 15.146 1.00 95.38 248 SER A CA 1
ATOM 2004 C C . SER A 1 248 ? -18.292 -4.971 14.919 1.00 95.38 248 SER A C 1
ATOM 2006 O O . SER A 1 248 ? -18.966 -4.608 13.965 1.00 95.38 248 SER A O 1
ATOM 2008 N N . LYS A 1 249 ? -18.747 -5.865 15.809 1.00 94.56 249 LYS A N 1
ATOM 2009 C CA . LYS A 1 249 ? -20.100 -6.439 15.743 1.00 94.56 249 LYS A CA 1
ATOM 2010 C C . LYS A 1 249 ? -21.154 -5.449 16.227 1.00 94.56 249 LYS A C 1
ATOM 2012 O O . LYS A 1 249 ? -22.182 -5.299 15.578 1.00 94.56 249 LYS A O 1
ATOM 2017 N N . GLN A 1 250 ? -20.899 -4.783 17.355 1.00 94.31 250 GLN A N 1
ATOM 2018 C CA . GLN A 1 250 ? -21.857 -3.864 17.971 1.00 94.31 250 GLN A CA 1
ATOM 2019 C C . GLN A 1 250 ? -22.113 -2.627 17.110 1.00 94.31 250 GLN A C 1
ATOM 2021 O O . GLN A 1 250 ? -23.242 -2.161 17.055 1.00 94.31 250 GLN A O 1
ATOM 2026 N N . ILE A 1 251 ? -21.114 -2.144 16.366 1.00 95.00 251 ILE A N 1
ATOM 2027 C CA . ILE A 1 251 ? -21.286 -1.049 15.398 1.00 95.00 251 ILE A CA 1
ATOM 2028 C C . ILE A 1 251 ? -22.398 -1.366 14.384 1.00 95.00 251 ILE A C 1
ATOM 2030 O O . ILE A 1 251 ? -23.173 -0.479 14.047 1.00 95.00 251 ILE A O 1
ATOM 2034 N N . PHE A 1 252 ? -22.514 -2.623 13.949 1.00 95.69 252 PHE A N 1
ATOM 2035 C CA . PHE A 1 252 ? -23.541 -3.083 13.005 1.00 95.69 252 PHE A CA 1
ATOM 2036 C C . PHE A 1 252 ? -24.771 -3.695 13.690 1.00 95.69 252 PHE A C 1
ATOM 2038 O O . PHE A 1 252 ? -25.559 -4.391 13.050 1.00 95.69 252 PHE A O 1
ATOM 2045 N N . ASN A 1 253 ? -24.949 -3.484 14.995 1.00 93.38 253 ASN A N 1
ATOM 2046 C CA . ASN A 1 253 ? -26.139 -3.949 15.690 1.00 93.38 253 ASN A CA 1
ATOM 2047 C C . ASN A 1 253 ? -27.354 -3.110 15.239 1.00 93.38 253 ASN A C 1
ATOM 2049 O O . ASN A 1 253 ? -27.367 -1.893 15.460 1.00 93.38 253 ASN A O 1
ATOM 2053 N N . PRO A 1 254 ? -28.398 -3.730 14.651 1.00 94.69 254 PRO A N 1
ATOM 2054 C CA . PRO A 1 254 ? -29.539 -3.001 14.094 1.00 94.69 254 PRO A CA 1
ATOM 2055 C C . PRO A 1 254 ? -30.321 -2.221 15.158 1.00 94.69 254 PRO A C 1
ATOM 2057 O O . PRO A 1 254 ? -30.978 -1.235 14.834 1.00 94.69 254 PRO A O 1
ATOM 2060 N N . ASN A 1 255 ? -30.213 -2.605 16.435 1.00 94.25 255 ASN A N 1
ATOM 2061 C CA . ASN A 1 255 ? -30.873 -1.907 17.538 1.00 94.25 255 ASN A CA 1
ATOM 2062 C C . ASN A 1 255 ? -30.331 -0.487 17.761 1.00 94.25 255 ASN A C 1
ATOM 2064 O O . ASN A 1 255 ? -31.029 0.337 18.348 1.00 94.25 255 ASN A O 1
ATOM 2068 N N . TYR A 1 256 ? -29.115 -0.185 17.292 1.00 92.19 256 TYR A N 1
ATOM 2069 C CA . TYR A 1 256 ? -28.555 1.166 17.353 1.00 92.19 256 TYR A CA 1
ATOM 2070 C C . TYR A 1 256 ? -28.932 2.039 16.151 1.00 92.19 256 TYR A C 1
ATOM 2072 O O . TYR A 1 256 ? -28.702 3.245 16.202 1.00 92.19 256 TYR A O 1
ATOM 2080 N N . ALA A 1 257 ? -29.504 1.456 15.088 1.00 94.25 257 ALA A N 1
ATOM 2081 C CA . ALA A 1 257 ? -29.912 2.159 13.868 1.00 94.25 257 ALA A CA 1
ATOM 2082 C C . ALA A 1 257 ? -28.806 3.047 13.249 1.00 94.25 257 ALA A C 1
ATOM 2084 O O . ALA A 1 257 ? -29.077 4.141 12.753 1.00 94.25 257 ALA A O 1
ATOM 2085 N N . LEU A 1 258 ? -27.549 2.585 13.307 1.00 93.75 258 LEU A N 1
ATOM 2086 C CA . LEU A 1 258 ? -26.382 3.305 12.780 1.00 93.75 258 LEU A CA 1
ATOM 2087 C C . LEU A 1 258 ? -26.025 2.913 11.337 1.00 93.75 258 LEU A C 1
ATOM 2089 O O . LEU A 1 258 ? -25.527 3.759 10.595 1.00 93.75 258 LEU A O 1
ATOM 2093 N N . PHE A 1 259 ? -26.256 1.650 10.965 1.00 93.38 259 PHE A N 1
ATOM 2094 C CA . PHE A 1 259 ? -25.914 1.047 9.673 1.00 93.38 259 PHE A CA 1
ATOM 2095 C C . PHE A 1 259 ? -27.025 0.113 9.200 1.00 93.38 259 PHE A C 1
ATOM 2097 O O . PHE A 1 259 ? -27.732 -0.441 10.075 1.00 93.38 259 PHE A O 1
#

InterPro domains:
  IPR000569 HECT domain [PS50237] (216-259)
  IPR035983 HECT, E3 ligase catalytic domain [SSF56204] (190-259)
  IPR050409 E3 ubiquitin-protein ligase [PTHR11254] (134-259)

Secondary structure (DSSP, 8-state):
-HHHHHHHHHTTSSSHHHHHHHHHHHT--TTS-HHHHHHHHHHHH-TT---HHHHHHHHHHHHHHHHHHHHHHHHHTS--HHHHHHHHHHHHHHHHHHHHHHHHTGGGPPPHHHHHHHHHS-HHHHHHHHHH-HHHHHHHHTHHHHHHHHHH-GGGGGSGGGGGGG-GGGS-HHHHHHHHHHHHHHH--S---EEEEEE-STTHHHHHHHHHTT--TTGGGSEEEEEETT-----TTHHHHHHHHHHHHHHT-GGG---

Foldseek 3Di:
DLVVVLVVVCVPDDPLPVQLVVQVVVPPPVQADPVLSVLLSSLQVPLPPCPPVNVVVVVVLVVVVVVLLVVLVVQVVPPDPVSVVVSLVVVLRCVSVVLSVLSNLVVLQDDLVVLVVLLPDDPVSLVVSLVVRVVSVVCQVNLVSLQSNCVVPVCCCVGSSVSCVSRCNSHDPVNVVVNVVVVVCVVVVDDADEDEQEAEPVCLQVSVCVSPVPDDPVRVSHQYAYDYPPDPDRDRPPRVVVSVVVNVVVCPDVVVVND

Radius of gyration: 25.53 Å; chains: 1; bounding box: 69×46×66 Å

Sequence (259 aa):
AFMQNLLSQMQEVTEPEKQMAQFLAASRSPHSDPLLRIISCCVKIFPSKLTGAMQNDCKILWDTLRSYLDIVQSFYHIDNQDTQQLSISAIASLCPIIEAFFVFHSHLWPSKEKAHEIDSSNEAVQKEFASENDMFGFVCRYSTILNSLMREQPELLKSPLAKITLFPSLLSFDIKRKHFQKQLHQIDSRPSKVLKIRVNRATMFEDSFQKMRHLSAEDMKHRISVQFEGEPGVDAGGLLKDWYQELSKQIFNPNYALF

pLDDT: mean 77.17, std 17.55, range [39.94, 95.69]